Protein AF-A0A7J4UK86-F1 (afdb_monomer)

Nearest PDB structures (foldseek):
  8c4z-assembly1_A  TM=5.755E-01  e=4.931E-02  Thermus sp. Rt41A

Sequence (207 aa):
MEYEIHWKRVFVLLGFVLVLSGFGLNFVLTSEPTHLTGYVVLEEGVRVSTEKLDPALVKELKEGNTENKVVIILEDTAGTTSPNEQRQQDAIDDVQEEFIDDLENDIDVEVETISTLEHKEADLIITKEFESTNAVAGEILTGDALVELAHNNDVKKIMLDYPVELVLDGSINELNAPSLHTLGITGKHNSVCIIDTGVDYTHPDLG

Secondary structure (DSSP, 8-state):
--------------------------------------EEE-TTS-EEESSSB-HHHHHHHHHT---EEEEEEEPPPTTTT-SSHHHHHHHHHHHHHHHHHHHTTTS-EEE--SS-----S-SEEEEEE-TTSSEEEEEE-SHHHHHHHHH-TTEEEEEE-PPPPP-----STTS-THHHHHTT---TT------SS---TT-TTT-

Foldseek 3Di:
DDDDDDDDDDDDDDDDDDDDDDDDDPPPPPPDPDQPQAWDQAPVRDTFGCNQEDPVNSVCRNVVNQWFKKKFAFDDDDQCPDPDLVSNQVVLVVLLVVVQVVVVVQFFEAEDDVDDDDDDRGQKYFDDRDRNGNITIIIGRDPSSSRCLRPDNRGRHIYTPDDDDDDDDDDDPPPPVVVVVVVVDDCPPHDDDDDDPDDDCPDPVND

Radius of gyration: 24.74 Å; Cα contacts (8 Å, |Δi|>4): 226; chains: 1; bounding box: 54×65×70 Å

Structure (mmCIF, N/CA/C/O backbone):
data_AF-A0A7J4UK86-F1
#
_entry.id   AF-A0A7J4UK86-F1
#
loop_
_atom_site.group_PDB
_atom_site.id
_atom_site.type_symbol
_atom_site.label_atom_id
_atom_site.label_alt_id
_atom_site.label_comp_id
_atom_site.label_asym_id
_atom_site.label_entity_id
_atom_site.label_seq_id
_atom_site.pdbx_PDB_ins_code
_atom_site.Cartn_x
_atom_site.Cartn_y
_atom_site.Cartn_z
_atom_site.occupancy
_atom_site.B_iso_or_equiv
_atom_site.auth_seq_id
_atom_site.auth_comp_id
_atom_site.auth_asym_id
_atom_site.auth_atom_id
_atom_site.pdbx_PDB_model_num
ATOM 1 N N . MET A 1 1 ? -23.699 -21.295 22.735 1.00 35.22 1 MET A N 1
ATOM 2 C CA . MET A 1 1 ? -22.818 -22.146 23.564 1.00 35.22 1 MET A CA 1
ATOM 3 C C . MET A 1 1 ? -21.484 -21.438 23.611 1.00 35.22 1 MET A C 1
ATOM 5 O O . MET A 1 1 ? -20.695 -21.570 22.688 1.00 35.22 1 MET A O 1
ATOM 9 N N . GLU A 1 2 ? -21.333 -20.574 24.607 1.00 29.56 2 GLU A N 1
ATOM 10 C CA . GLU A 1 2 ? -20.137 -19.767 24.844 1.00 29.56 2 GLU A CA 1
ATOM 11 C C . GLU A 1 2 ? -19.144 -20.591 25.664 1.00 29.56 2 GLU A C 1
ATOM 13 O O . GLU A 1 2 ? -19.537 -21.257 26.623 1.00 29.56 2 GLU A O 1
ATOM 18 N N . TYR A 1 3 ? -17.871 -20.559 25.285 1.00 37.31 3 TYR A N 1
ATOM 19 C CA . TYR A 1 3 ? -16.781 -21.032 26.130 1.00 37.31 3 TYR A CA 1
ATOM 20 C C . TYR A 1 3 ? -15.982 -19.810 26.582 1.00 37.31 3 TYR A C 1
ATOM 22 O O . TYR A 1 3 ? -15.251 -19.217 25.792 1.00 37.31 3 TYR A O 1
ATOM 30 N N . GLU A 1 4 ? -16.131 -19.433 27.851 1.00 33.03 4 GLU A N 1
ATOM 31 C CA . GLU A 1 4 ? -15.189 -18.554 28.546 1.00 33.03 4 GLU A CA 1
ATOM 32 C C . GLU A 1 4 ? -13.991 -19.387 29.015 1.00 33.03 4 GLU A C 1
ATOM 34 O O . GLU A 1 4 ? -14.150 -20.374 29.739 1.00 33.03 4 GLU A O 1
ATOM 39 N N . ILE A 1 5 ? -12.777 -18.997 28.621 1.00 40.03 5 ILE A N 1
ATOM 40 C CA . ILE A 1 5 ? -11.541 -19.572 29.159 1.00 40.03 5 ILE A CA 1
ATOM 41 C C . ILE A 1 5 ? -10.893 -18.523 30.063 1.00 40.03 5 ILE A C 1
ATOM 43 O O . ILE A 1 5 ? -10.325 -17.537 29.602 1.00 40.03 5 ILE A O 1
ATOM 47 N N . HIS A 1 6 ? -10.972 -18.757 31.373 1.00 32.81 6 HIS A N 1
ATOM 48 C CA . HIS A 1 6 ? -10.232 -18.002 32.380 1.00 32.81 6 HIS A CA 1
ATOM 49 C C . HIS A 1 6 ? -8.762 -18.439 32.416 1.00 32.81 6 HIS A C 1
ATOM 51 O O . HIS A 1 6 ? -8.450 -19.602 32.683 1.00 32.81 6 HIS A O 1
ATOM 57 N N . TRP A 1 7 ? -7.844 -17.489 32.241 1.00 33.53 7 TRP A N 1
ATOM 58 C CA . TRP A 1 7 ? -6.413 -17.713 32.420 1.00 33.53 7 TRP A CA 1
ATOM 59 C C . TRP A 1 7 ? -6.071 -17.868 33.908 1.00 33.53 7 TRP A C 1
ATOM 61 O O . TRP A 1 7 ? -6.002 -16.897 34.661 1.00 33.53 7 TRP A O 1
ATOM 71 N N . LYS A 1 8 ? -5.794 -19.100 34.345 1.00 32.81 8 LYS A N 1
ATOM 72 C CA . LYS A 1 8 ? -4.951 -19.351 35.521 1.00 32.81 8 LYS A CA 1
ATOM 73 C C . LYS A 1 8 ? -3.685 -20.072 35.081 1.00 32.81 8 LYS A C 1
ATOM 75 O O . LYS A 1 8 ? -3.730 -21.175 34.549 1.00 32.81 8 LYS A O 1
ATOM 80 N N . ARG A 1 9 ? -2.553 -19.412 35.331 1.00 43.28 9 ARG A N 1
ATOM 81 C CA . ARG A 1 9 ? -1.183 -19.891 35.115 1.00 43.28 9 ARG A CA 1
ATOM 82 C C . ARG A 1 9 ? -1.006 -21.264 35.765 1.00 43.28 9 ARG A C 1
ATOM 84 O O . ARG A 1 9 ? -1.052 -21.358 36.989 1.00 43.28 9 ARG A O 1
ATOM 91 N N . VAL A 1 10 ? -0.755 -22.301 34.969 1.00 35.59 10 VAL A N 1
ATOM 92 C CA . VAL A 1 10 ? -0.245 -23.589 35.452 1.00 35.59 10 VAL A CA 1
ATOM 93 C C . VAL A 1 10 ? 0.753 -24.132 34.426 1.00 35.59 10 VAL A C 1
ATOM 95 O O . VAL A 1 10 ? 0.385 -24.523 33.324 1.00 35.59 10 VAL A O 1
ATOM 98 N N . PHE A 1 11 ? 2.030 -24.146 34.807 1.00 38.12 11 PHE A N 1
ATOM 99 C CA . PHE A 1 11 ? 3.079 -24.935 34.161 1.00 38.12 11 PHE A CA 1
ATOM 100 C C . PHE A 1 11 ? 2.835 -26.419 34.475 1.00 38.12 11 PHE A C 1
ATOM 102 O O . PHE A 1 11 ? 2.883 -26.795 35.645 1.00 38.12 11 PHE A O 1
ATOM 109 N N . VAL A 1 12 ? 2.644 -27.269 33.461 1.00 34.84 12 VAL A N 1
ATOM 110 C CA . VAL A 1 12 ? 2.855 -28.722 33.582 1.00 34.84 12 VAL A CA 1
ATOM 111 C C . VAL A 1 12 ? 3.589 -29.229 32.343 1.00 34.84 12 VAL A C 1
ATOM 113 O O . VAL A 1 12 ? 3.051 -29.268 31.241 1.00 34.84 12 VAL A O 1
ATOM 116 N N . LEU A 1 13 ? 4.839 -29.628 32.570 1.00 37.69 13 LEU A N 1
ATOM 117 C CA . LEU A 1 13 ? 5.631 -30.512 31.721 1.00 37.69 13 LEU A CA 1
ATOM 118 C C . LEU A 1 13 ? 4.984 -31.899 31.690 1.00 37.69 13 LEU A C 1
ATOM 120 O O . LEU A 1 13 ? 4.783 -32.498 32.746 1.00 37.69 13 LEU A O 1
ATOM 124 N N . LEU A 1 14 ? 4.755 -32.452 30.500 1.00 33.78 14 LEU A N 1
ATOM 125 C CA . LEU A 1 14 ? 4.596 -33.894 30.328 1.00 33.78 14 LEU A CA 1
ATOM 126 C C . LEU A 1 14 ? 5.091 -34.298 28.941 1.00 33.78 14 LEU A C 1
ATOM 128 O O . LEU A 1 14 ? 4.452 -34.052 27.923 1.00 33.78 14 LEU A O 1
ATOM 132 N N . GLY A 1 15 ? 6.287 -34.886 28.933 1.00 32.09 15 GLY A N 1
ATOM 133 C CA . GLY A 1 15 ? 6.872 -35.506 27.759 1.00 32.09 15 GLY A CA 1
ATOM 134 C C . GLY A 1 15 ? 6.150 -36.802 27.411 1.00 32.09 15 GLY A C 1
ATOM 135 O O . GLY A 1 15 ? 5.821 -37.600 28.288 1.00 32.09 15 GLY A O 1
ATOM 136 N N . PHE A 1 16 ? 5.968 -37.028 26.115 1.00 32.72 16 PHE A N 1
ATOM 137 C CA . PHE A 1 16 ? 5.655 -38.337 25.566 1.00 32.72 16 PHE A CA 1
ATOM 138 C C . PHE A 1 16 ? 6.605 -38.604 24.400 1.00 32.72 16 PHE A C 1
ATOM 140 O O . PHE A 1 16 ? 6.511 -37.994 23.339 1.00 32.72 16 PHE A O 1
ATOM 147 N N . VAL A 1 17 ? 7.557 -39.506 24.635 1.00 33.78 17 VAL A N 1
ATOM 148 C CA . VAL A 1 17 ? 8.374 -40.119 23.589 1.00 33.78 17 VAL A CA 1
ATOM 149 C C . VAL A 1 17 ? 7.546 -41.253 22.998 1.00 33.78 17 VAL A C 1
ATOM 151 O O . VAL A 1 17 ? 7.248 -42.223 23.691 1.00 33.78 17 VAL A O 1
ATOM 154 N N . LEU A 1 18 ? 7.195 -41.144 21.719 1.00 33.44 18 LEU A N 1
ATOM 155 C CA . LEU A 1 18 ? 6.671 -42.257 20.936 1.00 33.44 18 LEU A CA 1
ATOM 156 C C . LEU A 1 18 ? 7.582 -42.461 19.727 1.00 33.44 18 LEU A C 1
ATOM 158 O O . LEU A 1 18 ? 7.547 -41.719 18.750 1.00 33.44 18 LEU A O 1
ATOM 162 N N . VAL A 1 19 ? 8.443 -43.470 19.844 1.00 36.41 19 VAL A N 1
ATOM 163 C CA . VAL A 1 19 ? 9.233 -44.014 18.741 1.00 36.41 19 VAL A CA 1
ATOM 164 C C . VAL A 1 19 ? 8.294 -44.871 17.901 1.00 36.41 19 VAL A C 1
ATOM 166 O O . VAL A 1 19 ? 7.866 -45.931 18.352 1.00 36.41 19 VAL A O 1
ATOM 169 N N . LEU A 1 20 ? 7.993 -44.435 16.680 1.00 37.28 20 LEU A N 1
ATOM 170 C CA . LEU A 1 20 ? 7.424 -45.297 15.650 1.00 37.28 20 LEU A CA 1
ATOM 171 C C . LEU A 1 20 ? 8.253 -45.167 14.376 1.00 37.28 20 LEU A C 1
ATOM 173 O O . LEU A 1 20 ? 8.363 -44.122 13.744 1.00 37.28 20 LEU A O 1
ATOM 177 N N . SER A 1 21 ? 8.910 -46.280 14.090 1.00 37.66 21 SER A N 1
ATOM 178 C CA . SER A 1 21 ? 9.809 -46.550 12.987 1.00 37.66 21 SER A CA 1
ATOM 179 C C . SER A 1 21 ? 9.112 -46.492 11.629 1.00 37.66 21 SER A C 1
ATOM 181 O O . SER A 1 21 ? 8.100 -47.158 11.435 1.00 37.66 21 SER A O 1
ATOM 183 N N . GLY A 1 22 ? 9.767 -45.822 10.680 1.00 40.81 22 GLY A N 1
ATOM 184 C CA . GLY A 1 22 ? 9.868 -46.257 9.288 1.00 40.81 22 GLY A CA 1
ATOM 185 C C . GLY A 1 22 ? 8.585 -46.242 8.465 1.00 40.81 22 GLY A C 1
ATOM 186 O O . GLY A 1 22 ? 7.924 -47.260 8.364 1.00 40.81 22 GLY A O 1
ATOM 187 N N . PHE A 1 23 ? 8.319 -45.125 7.791 1.00 40.78 23 PHE A N 1
ATOM 188 C CA . PHE A 1 23 ? 8.046 -45.056 6.349 1.00 40.78 23 PHE A CA 1
ATOM 189 C C . PHE A 1 23 ? 7.997 -43.566 5.989 1.00 40.78 23 PHE A C 1
ATOM 191 O O . PHE A 1 23 ? 7.125 -42.832 6.446 1.00 40.78 23 PHE A O 1
ATOM 198 N N . GLY A 1 24 ? 9.000 -43.098 5.246 1.00 36.41 24 GLY A N 1
ATOM 199 C CA . GLY A 1 24 ? 9.112 -41.704 4.831 1.00 36.41 24 GLY A CA 1
ATOM 200 C C . GLY A 1 24 ? 8.070 -41.371 3.770 1.00 36.41 24 GLY A C 1
ATOM 201 O O . GLY A 1 24 ? 8.297 -41.598 2.587 1.00 36.41 24 GLY A O 1
ATOM 202 N N . LEU A 1 25 ? 6.945 -40.817 4.205 1.00 37.66 25 LEU A N 1
ATOM 203 C CA . LEU A 1 25 ? 6.107 -39.942 3.399 1.00 37.66 25 LEU A CA 1
ATOM 204 C C . LEU A 1 25 ? 6.251 -38.555 4.022 1.00 37.66 25 LEU A C 1
ATOM 206 O O . LEU A 1 25 ? 5.682 -38.283 5.077 1.00 37.66 25 LEU A O 1
ATOM 210 N N . ASN A 1 26 ? 7.061 -37.697 3.398 1.00 33.28 26 ASN A N 1
ATOM 211 C CA . ASN A 1 26 ? 7.063 -36.268 3.696 1.00 33.28 26 ASN A CA 1
ATOM 212 C C . ASN A 1 26 ? 5.717 -35.706 3.229 1.00 33.28 26 ASN A C 1
ATOM 214 O O . ASN A 1 26 ? 5.578 -35.256 2.095 1.00 33.28 26 ASN A O 1
ATOM 218 N N . PHE A 1 27 ? 4.704 -35.801 4.085 1.00 31.69 27 PHE A N 1
ATOM 219 C CA . PHE A 1 27 ? 3.463 -35.068 3.914 1.00 31.69 27 PHE A CA 1
ATOM 220 C C . PHE A 1 27 ? 3.743 -33.631 4.350 1.00 31.69 27 PHE A C 1
ATOM 222 O O . PHE A 1 27 ? 3.681 -33.297 5.532 1.00 31.69 27 PHE A O 1
ATOM 229 N N . VAL A 1 28 ? 4.148 -32.798 3.392 1.00 36.94 28 VAL A N 1
ATOM 230 C CA . VAL A 1 28 ? 4.143 -31.347 3.567 1.00 36.94 28 VAL A CA 1
ATOM 231 C C . VAL A 1 28 ? 2.675 -30.950 3.679 1.00 36.94 28 VAL A C 1
ATOM 233 O O . VAL A 1 28 ? 1.951 -30.934 2.687 1.00 36.94 28 VAL A O 1
ATOM 236 N N . LEU A 1 29 ? 2.222 -30.688 4.906 1.00 28.34 29 LEU A N 1
ATOM 237 C CA . LEU A 1 29 ? 0.992 -29.949 5.155 1.00 28.34 29 LEU A CA 1
ATOM 238 C C . LEU A 1 29 ? 1.224 -28.530 4.640 1.00 28.34 29 LEU A C 1
ATOM 240 O O . LEU A 1 29 ? 1.686 -27.661 5.373 1.00 28.34 29 LEU A O 1
ATOM 244 N N . THR A 1 30 ? 0.929 -28.298 3.364 1.00 35.62 30 THR A N 1
ATOM 245 C CA . THR A 1 30 ? 0.606 -26.953 2.906 1.00 35.62 30 THR A CA 1
ATOM 246 C C . THR A 1 30 ? -0.733 -26.635 3.554 1.00 35.62 30 THR A C 1
ATOM 248 O O . THR A 1 30 ? -1.783 -27.053 3.066 1.00 35.62 30 THR A O 1
ATOM 251 N N . SER A 1 31 ? -0.715 -26.006 4.728 1.00 42.59 31 SER A N 1
ATOM 252 C CA . SER A 1 31 ? -1.934 -25.402 5.244 1.00 42.59 31 SER A CA 1
ATOM 253 C C . SER A 1 31 ? -2.296 -24.291 4.267 1.00 42.59 31 SER A C 1
ATOM 255 O O . SER A 1 31 ? -1.699 -23.216 4.303 1.00 42.59 31 SER A O 1
ATOM 257 N N . GLU A 1 32 ? -3.223 -24.567 3.352 1.00 40.72 32 GLU A N 1
ATOM 258 C CA . GLU A 1 32 ? -3.957 -23.495 2.693 1.00 40.72 32 GLU A CA 1
ATOM 259 C C . GLU A 1 32 ? -4.496 -22.584 3.805 1.00 40.72 32 GLU A C 1
ATOM 261 O O . GLU A 1 32 ? -4.948 -23.104 4.835 1.00 40.72 32 GLU A O 1
ATOM 266 N N . PRO A 1 33 ? -4.401 -21.251 3.670 1.00 43.34 33 PRO A N 1
ATOM 267 C CA . PRO A 1 33 ? -4.907 -20.344 4.680 1.00 43.34 33 PRO A CA 1
ATOM 268 C C . PRO A 1 33 ? -6.424 -20.507 4.697 1.00 43.34 33 PRO A C 1
ATOM 270 O O . PRO A 1 33 ? -7.151 -19.929 3.896 1.00 43.34 33 PRO A O 1
ATOM 273 N N . THR A 1 34 ? -6.917 -21.355 5.594 1.00 45.38 34 THR A N 1
ATOM 274 C CA . THR A 1 34 ? -8.335 -21.414 5.913 1.00 45.38 34 THR A CA 1
ATOM 275 C C . THR A 1 34 ? -8.723 -20.013 6.348 1.00 45.38 34 THR A C 1
ATOM 277 O O . THR A 1 34 ? -8.108 -19.502 7.286 1.00 45.38 34 THR A O 1
ATOM 280 N N . HIS A 1 35 ? -9.700 -19.400 5.674 1.00 44.81 35 HIS A N 1
ATOM 281 C CA . HIS A 1 35 ? -10.347 -18.174 6.132 1.00 44.81 35 HIS A CA 1
ATOM 282 C C . HIS A 1 35 ? -10.719 -18.365 7.606 1.00 44.81 35 HIS A C 1
ATOM 284 O O . HIS A 1 35 ? -11.673 -19.068 7.940 1.00 44.81 35 HIS A O 1
ATOM 290 N N . LEU A 1 36 ? -9.901 -17.820 8.502 1.00 47.44 36 LEU A N 1
ATOM 291 C CA . LEU A 1 36 ? -10.159 -17.833 9.928 1.00 47.44 36 LEU A CA 1
ATOM 292 C C . LEU A 1 36 ? -11.247 -16.786 10.137 1.00 47.44 36 LEU A C 1
ATOM 294 O O . LEU A 1 36 ? -10.947 -15.623 10.368 1.00 47.44 36 LEU A O 1
ATOM 298 N N . THR A 1 37 ? -12.513 -17.174 10.005 1.00 55.78 37 THR A N 1
ATOM 299 C CA . THR A 1 37 ? -13.629 -16.366 10.500 1.00 55.78 37 THR A CA 1
ATOM 300 C C . THR A 1 37 ? -13.612 -16.480 12.021 1.00 55.78 37 THR A C 1
ATOM 302 O O . THR A 1 37 ? -14.073 -17.474 12.590 1.00 55.78 37 THR A O 1
ATOM 305 N N . GLY A 1 38 ? -12.983 -15.516 12.680 1.00 81.38 38 GLY A N 1
ATOM 306 C CA . GLY A 1 38 ? -12.800 -15.473 14.122 1.00 81.38 38 GLY A CA 1
ATOM 307 C C . GLY A 1 38 ? -12.747 -14.036 14.620 1.00 81.38 38 GLY A C 1
ATOM 308 O O . GLY A 1 38 ? -13.110 -13.104 13.907 1.00 81.38 38 GLY A O 1
ATOM 309 N N . TYR A 1 39 ? -12.303 -13.871 15.863 1.00 84.25 39 TYR A N 1
ATOM 310 C CA . TYR A 1 39 ? -12.088 -12.559 16.458 1.00 84.25 39 TYR A CA 1
ATOM 311 C C . TYR A 1 39 ? -10.683 -12.474 17.047 1.00 84.25 39 TYR A C 1
ATOM 313 O O . TYR A 1 39 ? -10.170 -13.461 17.588 1.00 84.25 39 TYR A O 1
ATOM 321 N N . VAL A 1 40 ? -10.088 -11.288 16.978 1.00 86.44 40 VAL A N 1
ATOM 322 C CA . VAL A 1 40 ? -8.994 -10.884 17.868 1.00 86.44 40 VAL A CA 1
ATOM 323 C C . VAL A 1 40 ? -9.603 -10.096 19.020 1.00 86.44 40 VAL A C 1
ATOM 325 O O . VAL A 1 40 ? -10.578 -9.370 18.835 1.00 86.44 40 VAL A O 1
ATOM 328 N N . VAL A 1 41 ? -9.066 -10.299 20.222 1.00 83.56 41 VAL A N 1
ATOM 329 C CA . VAL A 1 41 ? -9.443 -9.533 21.410 1.00 83.56 41 VAL A CA 1
ATOM 330 C C . VAL A 1 41 ? -8.291 -8.592 21.713 1.00 83.56 41 VAL A C 1
ATOM 332 O O . VAL A 1 41 ? -7.185 -9.066 21.969 1.00 83.56 41 VAL A O 1
ATOM 335 N N . LEU A 1 42 ? -8.553 -7.292 21.646 1.00 80.50 42 LEU A N 1
ATOM 336 C CA . LEU A 1 42 ? -7.587 -6.253 21.995 1.00 80.50 42 LEU A CA 1
ATOM 337 C C . LEU A 1 42 ? -7.456 -6.142 23.523 1.00 80.50 42 LEU A C 1
ATOM 339 O O . LEU A 1 42 ? -8.274 -6.706 24.257 1.00 80.50 42 LEU A O 1
ATOM 343 N N . GLU A 1 43 ? -6.440 -5.432 24.022 1.00 70.25 43 GLU A N 1
ATOM 344 C CA . GLU A 1 43 ? -6.165 -5.332 25.469 1.00 70.25 43 GLU A CA 1
ATOM 345 C C . GLU A 1 43 ? -7.360 -4.801 26.282 1.00 70.25 43 GLU A C 1
ATOM 347 O O . GLU A 1 43 ? -7.562 -5.189 27.433 1.00 70.25 43 GLU A O 1
ATOM 352 N N . GLU A 1 44 ? -8.216 -4.001 25.652 1.00 68.81 44 GLU A N 1
ATOM 353 C CA . GLU A 1 44 ? -9.423 -3.422 26.246 1.00 68.81 44 GLU A CA 1
ATOM 354 C C . GLU A 1 44 ? -10.634 -4.376 26.255 1.00 68.81 44 GLU A C 1
ATOM 356 O O . GLU A 1 44 ? -11.725 -4.027 26.704 1.00 68.81 44 GLU A O 1
ATOM 361 N N . GLY A 1 45 ? -10.465 -5.612 25.773 1.00 75.69 45 GLY A N 1
ATOM 362 C CA . GLY A 1 45 ? -11.536 -6.607 25.667 1.00 75.69 45 GLY A CA 1
ATOM 363 C C . GLY A 1 45 ? -12.427 -6.443 24.431 1.00 75.69 45 GLY A C 1
ATOM 364 O O . GLY A 1 45 ? -13.367 -7.224 24.248 1.00 75.69 45 GLY A O 1
ATOM 365 N N . VAL A 1 46 ? -12.119 -5.468 23.572 1.00 81.12 46 VAL A N 1
ATOM 366 C CA . VAL A 1 46 ? -12.809 -5.216 22.303 1.00 81.12 46 VAL A CA 1
ATOM 367 C C . VAL A 1 46 ? -12.549 -6.362 21.328 1.00 81.12 46 VAL A C 1
ATOM 369 O O . VAL A 1 46 ? -11.426 -6.855 21.209 1.00 81.12 46 VAL A O 1
ATOM 372 N N . ARG A 1 47 ? -13.605 -6.821 20.647 1.00 84.31 47 ARG A N 1
ATOM 373 C CA . ARG A 1 47 ? -13.547 -7.925 19.681 1.00 84.31 47 ARG A CA 1
ATOM 374 C C . ARG A 1 47 ? -13.575 -7.383 18.261 1.00 84.31 47 ARG A C 1
ATOM 376 O O . ARG A 1 47 ? -14.581 -6.812 17.857 1.00 84.31 47 ARG A O 1
ATOM 383 N N . VAL A 1 48 ? -12.529 -7.666 17.495 1.00 86.81 48 VAL A N 1
ATOM 384 C CA . VAL A 1 48 ? -12.424 -7.293 16.079 1.00 86.81 48 VAL A CA 1
ATOM 385 C C . VAL A 1 48 ? -12.584 -8.537 15.217 1.00 86.81 48 VAL A C 1
ATOM 387 O O . VAL A 1 48 ? -11.902 -9.538 15.454 1.00 86.81 48 VAL A O 1
ATOM 390 N N . SER A 1 49 ? -13.500 -8.498 14.245 1.00 89.12 49 SER A N 1
ATOM 391 C CA . SER A 1 49 ? -13.666 -9.582 13.267 1.00 89.12 49 SER A CA 1
ATOM 392 C C . SER A 1 49 ? -12.395 -9.740 12.440 1.00 89.12 49 SER A C 1
ATOM 394 O O . SER A 1 49 ? -11.848 -8.756 11.961 1.00 89.12 49 SER A O 1
ATOM 396 N N . THR A 1 50 ? -11.934 -10.971 12.224 1.00 90.81 50 THR A N 1
ATOM 397 C CA . THR A 1 50 ? -10.732 -11.242 11.416 1.00 90.81 50 THR A CA 1
ATOM 398 C C . THR A 1 50 ? -11.017 -11.427 9.928 1.00 90.81 50 THR A C 1
ATOM 400 O O . THR A 1 50 ? -10.112 -11.771 9.179 1.00 90.81 50 THR A O 1
ATOM 403 N N . GLU A 1 51 ? -12.260 -11.230 9.484 1.00 93.12 51 GLU A N 1
ATOM 404 C CA . GLU A 1 51 ? -12.684 -11.482 8.100 1.00 93.12 51 GLU A CA 1
ATOM 405 C C . GLU A 1 51 ? -11.907 -10.653 7.069 1.00 93.12 51 GLU A C 1
ATOM 407 O O . GLU A 1 51 ? -11.472 -11.192 6.050 1.00 93.12 51 GLU A O 1
ATOM 412 N N . LYS A 1 52 ? -11.686 -9.369 7.368 1.00 95.00 52 LYS A N 1
ATOM 413 C CA . LYS A 1 52 ? -10.949 -8.435 6.508 1.00 95.00 52 LYS A CA 1
ATOM 414 C C . LYS A 1 52 ? -9.452 -8.400 6.803 1.00 95.00 52 LYS A C 1
ATOM 416 O O . LYS A 1 52 ? -8.712 -7.760 6.070 1.00 95.00 52 LYS A O 1
ATOM 421 N N . LEU A 1 53 ? -8.985 -9.061 7.861 1.00 94.38 53 LEU A N 1
ATOM 422 C CA . LEU A 1 53 ? -7.603 -8.939 8.324 1.00 94.38 53 LEU A CA 1
ATOM 423 C C . LEU A 1 53 ? -6.732 -10.024 7.688 1.00 94.38 53 LEU A C 1
ATOM 425 O O . LEU A 1 53 ? -7.109 -11.195 7.613 1.00 94.38 53 LEU A O 1
ATOM 429 N N . ASP A 1 54 ? -5.526 -9.650 7.275 1.00 94.00 54 ASP A N 1
ATOM 430 C CA . ASP A 1 54 ? -4.505 -10.614 6.879 1.00 94.00 54 ASP A CA 1
ATOM 431 C C . ASP A 1 54 ? -4.167 -11.568 8.043 1.00 94.00 54 ASP A C 1
ATOM 433 O O . ASP A 1 54 ? -3.924 -11.112 9.165 1.00 94.00 54 ASP A O 1
ATOM 437 N N . PRO A 1 55 ? -4.123 -12.896 7.816 1.00 91.75 55 PRO A N 1
ATOM 438 C CA . PRO A 1 55 ? -3.699 -13.864 8.820 1.00 91.75 55 PRO A CA 1
ATOM 439 C C . PRO A 1 55 ? -2.411 -13.517 9.571 1.00 91.75 55 PRO A C 1
ATOM 441 O O . PRO A 1 55 ? -2.312 -13.834 10.759 1.00 91.75 55 PRO A O 1
ATOM 444 N N . ALA A 1 56 ? -1.423 -12.900 8.921 1.00 90.94 56 ALA A N 1
ATOM 445 C CA . ALA A 1 56 ? -0.198 -12.542 9.621 1.00 90.94 56 ALA A CA 1
ATOM 446 C C . ALA A 1 56 ? -0.301 -11.190 10.358 1.00 90.94 56 ALA A C 1
ATOM 448 O O . ALA A 1 56 ? 0.313 -11.068 11.410 1.00 90.94 56 ALA A O 1
ATOM 449 N N . LEU A 1 57 ? -1.180 -10.262 9.954 1.00 91.62 57 LEU A N 1
ATOM 450 C CA . LEU A 1 57 ? -1.583 -9.133 10.814 1.00 91.62 57 LEU A CA 1
ATOM 451 C C . LEU A 1 57 ? -2.275 -9.643 12.090 1.00 91.62 57 LEU A C 1
ATOM 453 O O . LEU A 1 57 ? -1.935 -9.251 13.201 1.00 91.62 57 LEU A O 1
ATOM 457 N N . VAL A 1 58 ? -3.192 -10.606 11.952 1.00 91.06 58 VAL A N 1
ATOM 458 C CA . VAL A 1 58 ? -3.848 -11.268 13.096 1.00 91.06 58 VAL A CA 1
ATOM 459 C C . VAL A 1 58 ? -2.829 -11.911 14.042 1.00 91.06 58 VAL A C 1
ATOM 461 O O . VAL A 1 58 ? -3.067 -11.985 15.250 1.00 91.06 58 VAL A O 1
ATOM 464 N N . LYS A 1 59 ? -1.717 -12.420 13.505 1.00 89.50 59 LYS A N 1
ATOM 465 C CA . LYS A 1 59 ? -0.632 -12.992 14.301 1.00 89.50 59 LYS A CA 1
ATOM 466 C C . LYS A 1 59 ? 0.108 -11.904 15.089 1.00 89.50 59 LYS A C 1
ATOM 468 O O . LYS A 1 59 ? 0.217 -12.063 16.300 1.00 89.50 59 LYS A O 1
ATOM 473 N N . GLU A 1 60 ? 0.531 -10.820 14.441 1.00 88.19 60 GLU A N 1
ATOM 474 C CA . GLU A 1 60 ? 1.209 -9.684 15.092 1.00 88.19 60 GLU A CA 1
ATOM 475 C C . GLU A 1 60 ? 0.360 -9.091 16.229 1.00 88.19 60 GLU A C 1
ATOM 477 O O . GLU A 1 60 ? 0.829 -8.955 17.361 1.00 88.19 60 GLU A O 1
ATOM 482 N N . LEU A 1 61 ? -0.938 -8.879 15.982 1.00 87.75 61 LEU A N 1
ATOM 483 C CA . LEU A 1 61 ? -1.878 -8.377 16.990 1.00 87.75 61 LEU A CA 1
ATOM 484 C C . LEU A 1 61 ? -1.995 -9.305 18.211 1.00 87.75 61 LEU A C 1
ATOM 486 O O . LEU A 1 61 ? -2.100 -8.845 19.346 1.00 87.75 61 LEU A O 1
ATOM 490 N N . LYS A 1 62 ? -1.959 -10.629 18.010 1.00 85.12 62 LYS A N 1
ATOM 491 C CA . LYS A 1 62 ? -1.989 -11.609 19.115 1.00 85.12 62 LYS A CA 1
ATOM 492 C C . LYS A 1 62 ? -0.684 -11.665 19.901 1.00 85.12 62 LYS A C 1
ATOM 494 O O . LYS A 1 62 ? -0.700 -12.084 21.058 1.00 85.12 62 LYS A O 1
ATOM 499 N N . GLU A 1 63 ? 0.428 -11.306 19.272 1.00 85.88 63 GLU A N 1
ATOM 500 C CA . GLU A 1 63 ? 1.745 -11.229 19.905 1.00 85.88 63 GLU A CA 1
ATOM 501 C C . GLU A 1 63 ? 1.944 -9.902 20.663 1.00 85.88 63 GLU A C 1
ATOM 503 O O . GLU A 1 63 ? 2.919 -9.767 21.401 1.00 85.88 63 GLU A O 1
ATOM 508 N N . GLY A 1 64 ? 0.972 -8.982 20.574 1.00 77.88 64 GLY A N 1
ATOM 509 C CA . GLY A 1 64 ? 0.961 -7.703 21.285 1.00 77.88 64 GLY A CA 1
ATOM 510 C C . GLY A 1 64 ? 1.716 -6.596 20.553 1.00 77.88 64 GLY A C 1
ATOM 511 O O . GLY A 1 64 ? 2.110 -5.619 21.183 1.00 77.88 64 GLY A O 1
ATOM 512 N N . ASN A 1 65 ? 1.953 -6.754 19.248 1.00 76.75 65 ASN A N 1
ATOM 513 C CA . ASN A 1 65 ? 2.542 -5.705 18.430 1.00 76.75 65 ASN A CA 1
ATOM 514 C C . ASN A 1 65 ? 1.466 -4.669 18.072 1.00 76.75 65 ASN A C 1
ATOM 516 O O . ASN A 1 65 ? 0.457 -5.008 17.448 1.00 76.75 65 ASN A O 1
ATOM 520 N N . THR A 1 66 ? 1.653 -3.428 18.519 1.00 64.69 66 THR A N 1
ATOM 521 C CA . THR A 1 66 ? 0.647 -2.361 18.415 1.00 64.69 66 THR A CA 1
ATOM 522 C C . THR A 1 66 ? 0.895 -1.408 17.254 1.00 64.69 66 THR A C 1
ATOM 524 O O . THR A 1 66 ? -0.070 -0.872 16.731 1.00 64.69 66 THR A O 1
ATOM 527 N N . GLU A 1 67 ? 2.140 -1.246 16.804 1.00 70.62 67 GLU A N 1
ATOM 528 C CA . GLU A 1 67 ? 2.484 -0.417 15.642 1.00 70.62 67 GLU A CA 1
ATOM 529 C C . GLU A 1 67 ? 2.434 -1.287 14.384 1.00 70.62 67 GLU A C 1
ATOM 531 O O . GLU A 1 67 ? 3.394 -1.978 14.029 1.00 70.62 67 GLU A O 1
ATOM 536 N N . ASN A 1 68 ? 1.273 -1.309 13.729 1.00 87.38 68 ASN A N 1
ATOM 537 C CA . ASN A 1 68 ? 1.060 -2.148 12.555 1.00 87.38 68 ASN A CA 1
ATOM 538 C C . ASN A 1 68 ? 0.983 -1.278 11.306 1.00 87.38 68 ASN A C 1
ATOM 540 O O . ASN A 1 68 ? -0.019 -0.604 11.059 1.00 87.38 68 ASN A O 1
ATOM 544 N N . LYS A 1 69 ? 2.036 -1.346 10.491 1.00 94.00 69 LYS A N 1
ATOM 545 C CA . LYS A 1 69 ? 2.011 -0.810 9.131 1.00 94.00 69 LYS A CA 1
ATOM 546 C C . LYS A 1 69 ? 1.158 -1.709 8.261 1.00 94.00 69 LYS A C 1
ATOM 548 O O . LYS A 1 69 ? 1.340 -2.929 8.253 1.00 94.00 69 LYS A O 1
ATOM 553 N N . VAL A 1 70 ? 0.211 -1.111 7.559 1.00 96.19 70 VAL A N 1
ATOM 554 C CA . VAL A 1 70 ? -0.799 -1.825 6.794 1.00 96.19 70 VAL A CA 1
ATOM 555 C C . VAL A 1 70 ? -1.020 -1.200 5.427 1.00 96.19 70 VAL A C 1
ATOM 557 O O . VAL A 1 70 ? -0.820 -0.008 5.218 1.00 96.19 70 VAL A O 1
ATOM 560 N N . VAL A 1 71 ? -1.499 -2.026 4.505 1.00 97.12 71 VAL A N 1
ATOM 561 C CA . VAL A 1 71 ? -2.138 -1.606 3.263 1.00 97.12 71 VAL A CA 1
ATOM 562 C C . VAL A 1 71 ? -3.620 -1.944 3.373 1.00 97.12 71 VAL A C 1
ATOM 564 O O . VAL A 1 71 ? -3.999 -3.110 3.512 1.00 97.12 71 VAL A O 1
ATOM 567 N N . ILE A 1 72 ? -4.459 -0.919 3.326 1.00 97.69 72 ILE A N 1
ATOM 568 C CA . ILE A 1 72 ? -5.913 -1.008 3.357 1.00 97.69 72 ILE A CA 1
ATOM 569 C C . ILE A 1 72 ? -6.386 -1.021 1.907 1.00 97.69 72 ILE A C 1
ATOM 571 O O . ILE A 1 72 ? -6.238 -0.044 1.182 1.00 97.69 72 ILE A O 1
ATOM 575 N N . ILE A 1 73 ? -6.915 -2.157 1.472 1.00 97.31 73 ILE A N 1
ATOM 576 C CA . ILE A 1 73 ? -7.512 -2.340 0.153 1.00 97.31 73 ILE A CA 1
ATOM 577 C C . ILE A 1 73 ? -8.990 -1.999 0.261 1.00 97.31 73 ILE A C 1
ATOM 579 O O . ILE A 1 73 ? -9.698 -2.573 1.098 1.00 97.31 73 ILE A O 1
ATOM 583 N N . LEU A 1 74 ? -9.443 -1.122 -0.622 1.00 96.81 74 LEU A N 1
ATOM 584 C CA . LEU A 1 74 ? -10.818 -0.666 -0.693 1.00 96.81 74 LEU A CA 1
ATOM 585 C C . LEU A 1 74 ? -11.617 -1.471 -1.730 1.00 96.81 74 LEU A C 1
ATOM 587 O O . LEU A 1 74 ? -11.062 -2.179 -2.579 1.00 96.81 74 LEU A O 1
ATOM 591 N N . GLU A 1 75 ? -12.939 -1.421 -1.628 1.00 95.00 75 GLU A N 1
ATOM 592 C CA . GLU A 1 75 ? -13.839 -2.065 -2.580 1.00 95.00 75 GLU A CA 1
ATOM 593 C C . GLU A 1 75 ? -13.774 -1.397 -3.958 1.00 95.00 75 GLU A C 1
ATOM 595 O O . GLU A 1 75 ? -13.626 -0.186 -4.095 1.00 95.00 75 GLU A O 1
ATOM 600 N N . ASP A 1 76 ? -13.883 -2.193 -5.020 1.00 90.62 76 ASP A N 1
ATOM 601 C CA . ASP A 1 76 ? -13.833 -1.661 -6.382 1.00 90.62 76 ASP A CA 1
ATOM 602 C C . ASP A 1 76 ? -15.181 -1.029 -6.757 1.00 90.62 76 ASP A C 1
ATOM 604 O O . ASP A 1 76 ? -16.216 -1.703 -6.768 1.00 90.62 76 ASP A O 1
ATOM 608 N N . THR A 1 77 ? -15.172 0.250 -7.131 1.00 85.69 77 THR A N 1
ATOM 609 C CA . THR A 1 77 ? -16.367 0.962 -7.597 1.00 85.69 77 THR A CA 1
ATOM 610 C C . THR A 1 77 ? -16.378 1.120 -9.121 1.00 85.69 77 THR A C 1
ATOM 612 O O . THR A 1 77 ? -15.426 0.813 -9.846 1.00 85.69 77 THR A O 1
ATOM 615 N N . ALA A 1 78 ? -17.512 1.565 -9.664 1.00 77.00 78 ALA A N 1
ATOM 616 C CA . ALA A 1 78 ? -17.659 1.772 -11.099 1.00 77.00 78 ALA A CA 1
ATOM 617 C C . ALA A 1 78 ? -16.789 2.949 -11.576 1.00 77.00 78 ALA A C 1
ATOM 619 O O . ALA A 1 78 ? -17.214 4.097 -11.542 1.00 77.00 78 ALA A O 1
ATOM 620 N N . GLY A 1 79 ? -15.595 2.650 -12.080 1.00 79.31 79 GLY A N 1
ATOM 621 C CA . GLY A 1 79 ? -14.646 3.658 -12.567 1.00 79.31 79 GLY A CA 1
ATOM 622 C C . GLY A 1 79 ? -13.203 3.253 -12.301 1.00 79.31 79 GLY A C 1
ATOM 623 O O . GLY A 1 79 ? -12.371 3.370 -13.199 1.00 79.31 79 GLY A O 1
ATOM 624 N N . THR A 1 80 ? -12.949 2.627 -11.149 1.00 81.69 80 THR A N 1
ATOM 625 C CA . THR A 1 80 ? -11.616 2.167 -10.720 1.00 81.69 80 THR A CA 1
ATOM 626 C C . THR A 1 80 ? -11.045 1.047 -11.594 1.00 81.69 80 THR A C 1
ATOM 628 O O . THR A 1 80 ? -9.850 0.776 -11.570 1.00 81.69 80 THR A O 1
ATOM 631 N N . THR A 1 81 ? -11.871 0.410 -12.430 1.00 82.75 81 THR A N 1
ATOM 632 C CA . THR A 1 81 ? -11.454 -0.604 -13.414 1.00 82.75 81 THR A CA 1
ATOM 633 C C . THR A 1 81 ? -11.585 -0.115 -14.863 1.00 82.75 81 THR A C 1
ATOM 635 O O . THR A 1 81 ? -11.754 -0.911 -15.792 1.00 82.75 81 THR A O 1
ATOM 638 N N . SER A 1 82 ? -11.605 1.203 -15.075 1.00 83.00 82 SER A N 1
ATOM 639 C CA . SER A 1 82 ? -11.744 1.820 -16.395 1.00 83.00 82 SER A CA 1
ATOM 640 C C . SER A 1 82 ? -10.528 1.523 -17.291 1.00 83.00 82 SER A C 1
ATOM 642 O O . SER A 1 82 ? -9.396 1.719 -16.867 1.00 83.00 82 SER A O 1
ATOM 644 N N . PRO A 1 83 ? -10.719 1.161 -18.578 1.00 84.69 83 PRO A N 1
ATOM 645 C CA . PRO A 1 83 ? -9.618 1.061 -19.546 1.00 84.69 83 PRO A CA 1
ATOM 646 C C . PRO A 1 83 ? -8.953 2.405 -19.883 1.00 84.69 83 PRO A C 1
ATOM 648 O O . PRO A 1 83 ? -7.943 2.442 -20.579 1.00 84.69 83 PRO A O 1
ATOM 651 N N . ASN A 1 84 ? -9.580 3.519 -19.505 1.00 90.44 84 ASN A N 1
ATOM 652 C CA . ASN A 1 84 ? -9.010 4.850 -19.638 1.00 90.44 84 ASN A CA 1
ATOM 653 C C . ASN A 1 84 ? -8.304 5.203 -18.327 1.00 90.44 84 ASN A C 1
ATOM 655 O O . ASN A 1 84 ? -8.999 5.399 -17.331 1.00 90.44 84 ASN A O 1
ATOM 659 N N . GLU A 1 85 ? -6.973 5.298 -18.380 1.00 88.50 85 GLU A N 1
ATOM 660 C CA . GLU A 1 85 ? -6.090 5.546 -17.231 1.00 88.50 85 GLU A CA 1
ATOM 661 C C . GLU A 1 85 ? -6.461 6.820 -16.472 1.00 88.50 85 GLU A C 1
ATOM 663 O O . GLU A 1 85 ? -6.578 6.777 -15.260 1.00 88.50 85 GLU A O 1
ATOM 668 N N . GLN A 1 86 ? -6.751 7.929 -17.164 1.00 89.19 86 GLN A N 1
ATOM 669 C CA . GLN A 1 86 ? -7.136 9.169 -16.480 1.00 89.19 86 GLN A CA 1
ATOM 670 C C . GLN A 1 86 ? -8.446 9.003 -15.709 1.00 89.19 86 GLN A C 1
ATOM 672 O O . GLN A 1 86 ? -8.522 9.355 -14.546 1.00 89.19 86 GLN A O 1
ATOM 677 N N . ARG A 1 87 ? -9.478 8.422 -16.336 1.00 88.12 87 ARG A N 1
ATOM 678 C CA . ARG A 1 87 ? -10.753 8.178 -15.640 1.00 88.12 87 ARG A CA 1
ATOM 679 C C . ARG A 1 87 ? -10.624 7.176 -14.504 1.00 88.12 87 ARG A C 1
ATOM 681 O O .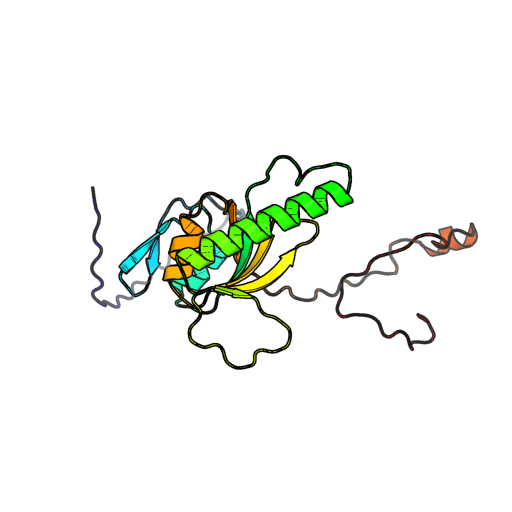 ARG A 1 87 ? -11.418 7.224 -13.578 1.00 88.12 87 ARG A O 1
ATOM 688 N N . GLN A 1 88 ? -9.721 6.212 -14.655 1.00 90.31 88 GLN A N 1
ATOM 689 C CA . GLN A 1 88 ? -9.422 5.257 -13.604 1.00 90.31 88 GLN A CA 1
ATOM 690 C C . GLN A 1 88 ? -8.784 5.981 -12.423 1.00 90.31 88 GLN A C 1
ATOM 692 O O . GLN A 1 88 ? -9.245 5.784 -11.310 1.00 90.31 88 GLN A O 1
ATOM 697 N N . GLN A 1 89 ? -7.793 6.831 -12.696 1.00 91.00 89 GLN A N 1
ATOM 698 C CA . GLN A 1 89 ? -7.109 7.636 -11.697 1.00 91.00 89 GLN A CA 1
ATOM 699 C C . GLN A 1 89 ? -8.086 8.540 -10.951 1.00 91.00 89 GLN A C 1
ATOM 701 O O . GLN A 1 89 ? -8.210 8.403 -9.745 1.00 91.00 89 GLN A O 1
ATOM 706 N N . ASP A 1 90 ? -8.860 9.354 -11.677 1.00 91.88 90 ASP A N 1
ATOM 707 C CA . ASP A 1 90 ? -9.837 10.272 -11.080 1.00 91.88 90 ASP A CA 1
ATOM 708 C C . ASP A 1 90 ? -10.822 9.513 -10.162 1.00 91.88 90 ASP A C 1
ATOM 710 O O . ASP A 1 90 ? -11.125 9.954 -9.064 1.00 91.88 90 ASP A O 1
ATOM 714 N N . ALA A 1 91 ? -11.289 8.330 -10.585 1.00 92.31 91 ALA A N 1
ATOM 715 C CA . ALA A 1 91 ? -12.205 7.517 -9.785 1.00 92.31 91 ALA A CA 1
ATOM 716 C C . ALA A 1 91 ? -11.542 6.846 -8.571 1.00 92.31 91 ALA A C 1
ATOM 718 O O . ALA A 1 91 ? -12.236 6.507 -7.620 1.00 92.31 91 ALA A O 1
ATOM 719 N N . ILE A 1 92 ? -10.239 6.569 -8.632 1.00 93.94 92 ILE A N 1
ATOM 720 C CA . ILE A 1 92 ? -9.479 6.032 -7.500 1.00 93.94 92 ILE A CA 1
ATOM 721 C C . ILE A 1 92 ? -9.243 7.142 -6.475 1.00 93.94 92 ILE A C 1
ATOM 723 O O . ILE A 1 92 ? -9.464 6.903 -5.292 1.00 93.94 92 ILE A O 1
ATOM 727 N N . ASP A 1 93 ? -8.857 8.331 -6.939 1.00 93.56 93 ASP A N 1
ATOM 728 C CA . ASP A 1 93 ? -8.628 9.507 -6.099 1.00 93.56 93 ASP A CA 1
ATOM 729 C C . ASP A 1 93 ? -9.919 9.889 -5.356 1.00 93.56 93 ASP A C 1
ATOM 731 O O . ASP A 1 93 ? -9.913 9.975 -4.133 1.00 93.56 93 ASP A O 1
ATOM 735 N N . ASP A 1 94 ? -11.050 9.986 -6.071 1.00 93.81 94 ASP A N 1
ATOM 736 C CA . ASP A 1 94 ? -12.358 10.306 -5.476 1.00 93.81 94 ASP A CA 1
ATOM 737 C C . ASP A 1 94 ? -12.751 9.309 -4.362 1.00 93.81 94 ASP A C 1
ATOM 739 O O . ASP A 1 94 ? -13.282 9.704 -3.326 1.00 93.81 94 ASP A O 1
ATOM 743 N N . VAL A 1 95 ? -12.500 8.006 -4.561 1.00 95.19 95 VAL A N 1
ATOM 744 C CA . VAL A 1 95 ? -12.849 6.965 -3.574 1.00 95.19 95 VAL A CA 1
ATOM 745 C C . VAL A 1 95 ? -11.919 6.997 -2.365 1.00 95.19 95 VAL A C 1
ATOM 747 O O . VAL A 1 95 ? -12.373 6.762 -1.247 1.00 95.19 95 VAL A O 1
ATOM 750 N N . GLN A 1 96 ? -10.625 7.250 -2.570 1.00 95.12 96 GLN A N 1
ATOM 751 C CA . GLN A 1 96 ? -9.671 7.350 -1.465 1.00 95.12 96 GLN A CA 1
ATOM 752 C C . GLN A 1 96 ? -9.933 8.604 -0.623 1.00 95.12 96 GLN A C 1
ATOM 754 O O . GLN A 1 96 ? -9.915 8.497 0.601 1.00 95.12 96 GLN A O 1
ATOM 759 N N . GLU A 1 97 ? -10.263 9.738 -1.250 1.00 94.25 97 GLU A N 1
ATOM 760 C CA . GLU A 1 97 ? -10.642 10.978 -0.556 1.00 94.25 97 GLU A CA 1
ATOM 761 C C . GLU A 1 97 ? -11.926 10.783 0.267 1.00 94.25 97 GLU A C 1
ATOM 763 O O . GLU A 1 97 ? -11.920 11.047 1.465 1.00 94.25 97 GLU A O 1
ATOM 768 N N . GLU A 1 98 ? -12.992 10.222 -0.325 1.00 94.31 98 GLU A N 1
ATOM 769 C CA . GLU A 1 98 ? -14.251 9.939 0.393 1.00 94.31 98 GLU A CA 1
ATOM 770 C C . GLU A 1 98 ? -14.032 8.985 1.577 1.00 94.31 98 GLU A C 1
ATOM 772 O O . GLU A 1 98 ? -14.556 9.208 2.666 1.00 94.31 98 GLU A O 1
ATOM 777 N N . PHE A 1 99 ? -13.213 7.947 1.395 1.00 95.19 99 PHE A N 1
ATOM 778 C CA . PHE A 1 99 ? -12.882 7.004 2.460 1.00 95.19 99 PHE A CA 1
ATOM 779 C C . PHE A 1 99 ? -12.145 7.664 3.636 1.00 95.19 99 PHE A C 1
ATOM 781 O O . PHE A 1 99 ? -12.446 7.360 4.793 1.00 95.19 99 PHE A O 1
ATOM 788 N N . ILE A 1 100 ? -11.169 8.533 3.356 1.00 93.81 100 ILE A N 1
ATOM 789 C CA . ILE A 1 100 ? -10.409 9.240 4.397 1.00 93.81 100 ILE A CA 1
ATOM 790 C C . ILE A 1 100 ? -11.321 10.231 5.127 1.00 93.81 100 ILE A C 1
ATOM 792 O O . ILE A 1 100 ? -11.349 10.220 6.358 1.00 93.81 100 ILE A O 1
ATOM 796 N N . ASP A 1 101 ? -12.114 11.009 4.387 1.00 93.44 101 ASP A N 1
ATOM 797 C CA . ASP A 1 101 ? -13.086 11.955 4.944 1.00 93.44 101 ASP A CA 1
ATOM 798 C C . ASP A 1 101 ? -14.107 11.257 5.856 1.00 93.44 101 ASP A C 1
ATOM 800 O O . ASP A 1 101 ? -14.467 11.776 6.917 1.00 93.44 101 ASP A O 1
ATOM 804 N N . ASP A 1 102 ? -14.578 10.070 5.465 1.00 93.31 102 ASP A N 1
ATOM 805 C CA . ASP A 1 102 ? -15.503 9.279 6.271 1.00 93.31 102 ASP A CA 1
ATOM 806 C C . ASP A 1 102 ? -14.846 8.807 7.575 1.00 93.31 102 ASP A C 1
ATOM 808 O O . ASP A 1 102 ? -15.456 8.942 8.638 1.00 93.31 102 ASP A O 1
ATOM 812 N N . LEU A 1 103 ? -13.598 8.326 7.526 1.00 92.62 103 LEU A N 1
ATOM 813 C CA . LEU A 1 103 ? -12.864 7.897 8.722 1.00 92.62 103 LEU A CA 1
ATOM 814 C C . LEU A 1 103 ? -12.566 9.043 9.696 1.00 92.62 103 LEU A C 1
ATOM 816 O O . LEU A 1 103 ? -12.665 8.837 10.905 1.00 92.62 103 LEU A O 1
ATOM 820 N N . GLU A 1 104 ? -12.240 10.239 9.198 1.00 91.88 104 GLU A N 1
ATOM 821 C CA . GLU A 1 104 ? -11.984 11.432 10.024 1.00 91.88 104 GLU A CA 1
ATOM 822 C C . GLU A 1 104 ? -13.188 11.838 10.897 1.00 91.88 104 GLU A C 1
ATOM 824 O O . GLU A 1 104 ? -13.037 12.577 11.872 1.00 91.88 104 GLU A O 1
ATOM 829 N N . ASN A 1 105 ? -14.398 11.365 10.578 1.00 90.19 105 ASN A N 1
ATOM 830 C CA . ASN A 1 105 ? -15.576 11.611 11.411 1.00 90.19 105 ASN A CA 1
ATOM 831 C C . ASN A 1 105 ? -15.642 10.718 12.657 1.00 90.19 105 ASN A C 1
ATOM 833 O O . ASN A 1 105 ? -16.303 11.098 13.630 1.00 90.19 105 ASN A O 1
ATOM 837 N N . ASP A 1 106 ? -15.001 9.549 12.619 1.00 90.56 106 ASP A N 1
ATOM 838 C CA . ASP A 1 106 ? -15.127 8.506 13.640 1.00 90.56 106 ASP A CA 1
ATOM 839 C C . ASP A 1 106 ? -13.852 8.344 14.486 1.00 90.56 106 ASP A C 1
ATOM 841 O O . ASP A 1 106 ? -13.953 8.029 15.674 1.00 90.56 106 ASP A O 1
ATOM 845 N N . ILE A 1 107 ? -12.672 8.590 13.905 1.00 91.25 107 ILE A N 1
ATOM 846 C CA . ILE A 1 107 ? -11.357 8.458 14.556 1.00 91.25 107 ILE A CA 1
ATOM 847 C C . ILE A 1 107 ? -10.423 9.614 14.183 1.00 91.25 107 ILE A C 1
ATOM 849 O O . ILE A 1 107 ? -10.612 10.280 13.165 1.00 91.25 107 ILE A O 1
ATOM 853 N N . ASP A 1 108 ? -9.373 9.821 14.980 1.00 89.88 108 ASP A N 1
ATOM 854 C CA . ASP A 1 108 ? -8.348 10.815 14.664 1.00 89.88 108 ASP A CA 1
ATOM 855 C C . ASP A 1 108 ? -7.420 10.267 13.560 1.00 89.88 108 ASP A C 1
ATOM 857 O O . ASP A 1 108 ? -6.525 9.453 13.813 1.00 89.88 108 ASP A O 1
ATOM 861 N N . VAL A 1 109 ? -7.644 10.694 12.313 1.00 88.81 109 VAL A N 1
ATOM 862 C CA . VAL A 1 109 ? -6.803 10.341 11.157 1.00 88.81 109 VAL A CA 1
ATOM 863 C C . VAL A 1 109 ? -5.827 11.465 10.851 1.00 88.81 109 VAL A C 1
ATOM 865 O O . VAL A 1 109 ? -6.173 12.645 10.848 1.00 88.81 109 VAL A O 1
ATOM 868 N N . GLU A 1 110 ? -4.596 11.092 10.531 1.00 88.88 110 GLU A N 1
ATOM 869 C CA . GLU A 1 110 ? -3.611 12.018 9.999 1.00 88.88 110 GLU A CA 1
ATOM 870 C C . GLU A 1 110 ? -3.060 11.541 8.671 1.00 88.88 110 GLU A C 1
ATOM 872 O O . GLU A 1 110 ? -2.618 10.406 8.532 1.00 88.88 110 GLU A O 1
ATOM 877 N N . VAL A 1 111 ? -3.002 12.440 7.696 1.00 84.50 111 VAL A N 1
ATOM 878 C CA . VAL A 1 111 ? -2.319 12.179 6.432 1.00 84.50 111 VAL A CA 1
ATOM 879 C C . VAL A 1 111 ? -0.897 12.727 6.528 1.00 84.50 111 VAL A C 1
ATOM 881 O O . VAL A 1 111 ? -0.690 13.935 6.695 1.00 84.50 111 VAL A O 1
ATOM 884 N N . GLU A 1 112 ? 0.103 11.846 6.431 1.00 80.75 112 GLU A N 1
ATOM 885 C CA . GLU A 1 112 ? 1.514 12.227 6.416 1.00 80.75 112 GLU A CA 1
ATOM 886 C C . GLU A 1 112 ? 1.792 13.112 5.194 1.00 80.75 112 GLU A C 1
ATOM 888 O O . GLU A 1 112 ? 2.008 12.668 4.066 1.00 80.75 112 GLU A O 1
ATOM 893 N N . THR A 1 113 ? 1.838 14.417 5.436 1.00 63.22 113 THR A N 1
ATOM 894 C CA . THR A 1 113 ? 2.498 15.362 4.540 1.00 63.22 113 THR A CA 1
ATOM 895 C C . THR A 1 113 ? 3.952 15.500 4.989 1.00 63.22 113 THR A C 1
ATOM 897 O O . THR A 1 113 ? 4.269 15.348 6.164 1.00 63.22 113 THR A O 1
ATOM 900 N N . ILE A 1 114 ? 4.872 15.798 4.063 1.00 55.25 114 ILE A N 1
ATOM 901 C CA . ILE A 1 114 ? 6.344 15.848 4.260 1.00 55.25 114 ILE A CA 1
ATOM 902 C C . ILE A 1 114 ? 6.812 16.731 5.455 1.00 55.25 114 ILE A C 1
ATOM 904 O O . ILE A 1 114 ? 7.999 16.780 5.778 1.00 55.25 114 ILE A O 1
ATOM 908 N N . SER A 1 115 ? 5.917 17.444 6.140 1.00 48.00 115 SER A N 1
ATOM 909 C CA . SER A 1 115 ? 6.231 18.420 7.175 1.00 48.00 115 SER A CA 1
ATOM 910 C C . SER A 1 115 ? 5.471 18.236 8.488 1.00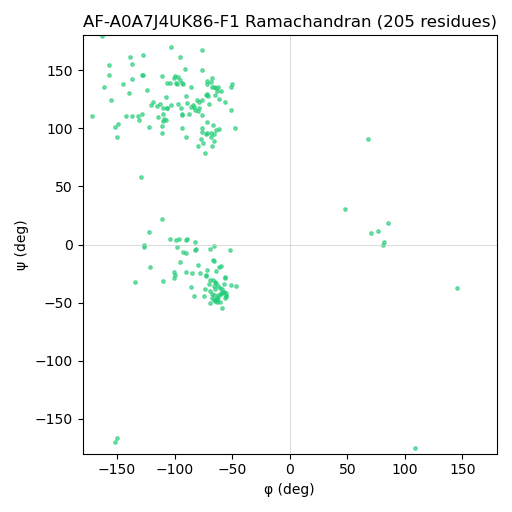 48.00 115 SER A C 1
ATOM 912 O O . SER A 1 115 ? 4.851 19.193 8.941 1.00 48.00 115 SER A O 1
ATOM 914 N N . THR A 1 116 ? 5.562 17.092 9.162 1.00 46.88 116 THR A N 1
ATOM 915 C CA . THR A 1 116 ? 4.965 16.983 10.504 1.00 46.88 116 THR A CA 1
ATOM 916 C C . THR A 1 116 ? 5.707 15.963 11.380 1.00 46.88 116 THR A C 1
ATOM 918 O O . THR A 1 116 ? 5.560 14.760 11.242 1.00 46.88 116 THR A O 1
ATOM 921 N N . LEU A 1 117 ? 6.569 16.465 12.279 1.00 50.69 117 LEU A N 1
ATOM 922 C CA . LEU A 1 117 ? 7.527 15.683 13.088 1.00 50.69 117 LEU A CA 1
ATOM 923 C C . LEU A 1 117 ? 7.047 15.317 14.506 1.00 50.69 117 LEU A C 1
ATOM 925 O O . LEU A 1 117 ? 7.827 14.762 15.275 1.00 50.69 117 LEU A O 1
ATOM 929 N N . GLU A 1 118 ? 5.808 15.617 14.884 1.00 54.88 118 GLU A N 1
ATOM 930 C CA . GLU A 1 118 ? 5.274 15.252 16.202 1.00 54.88 118 GLU A CA 1
ATOM 931 C C . GLU A 1 118 ? 3.769 15.031 16.120 1.00 54.88 118 GLU A C 1
ATOM 933 O O . GLU A 1 118 ? 3.008 15.978 16.288 1.00 54.88 118 GLU A O 1
ATOM 938 N N . HIS A 1 119 ? 3.342 13.794 15.889 1.00 51.69 119 HIS A N 1
ATOM 939 C CA . HIS A 1 119 ? 1.942 13.433 16.053 1.00 51.69 119 HIS A CA 1
ATOM 940 C C . HIS A 1 119 ? 1.863 12.161 16.868 1.00 51.69 119 HIS A C 1
ATOM 942 O O . HIS A 1 119 ? 2.360 11.107 16.484 1.00 51.69 119 HIS A O 1
ATOM 948 N N . LYS A 1 120 ? 1.367 12.321 18.090 1.00 56.31 120 LYS A N 1
ATOM 949 C CA . LYS A 1 120 ? 1.332 11.266 19.101 1.00 56.31 120 LYS A CA 1
ATOM 950 C C . LYS A 1 120 ? -0.085 10.988 19.593 1.00 56.31 120 LYS A C 1
ATOM 952 O O . LYS A 1 120 ? -0.235 10.309 20.600 1.00 56.31 120 LYS A O 1
ATOM 957 N N . GLU A 1 121 ? -1.078 11.546 18.905 1.00 72.62 121 GLU A N 1
ATOM 958 C CA . GLU A 1 121 ? -2.487 11.514 19.303 1.00 72.62 121 GLU A CA 1
ATOM 959 C C . GLU A 1 121 ? -3.404 10.965 18.194 1.00 72.62 121 GLU A C 1
ATOM 961 O O . GLU A 1 121 ? -4.593 10.845 18.438 1.00 72.62 121 GLU A O 1
ATOM 966 N N . ALA A 1 122 ? -2.886 10.616 17.008 1.00 84.31 122 ALA A N 1
ATOM 967 C CA . ALA A 1 122 ? -3.693 9.993 15.959 1.00 84.31 122 ALA A CA 1
ATOM 968 C C . ALA A 1 122 ? -3.970 8.513 16.246 1.00 84.31 122 ALA A C 1
ATOM 970 O O . ALA A 1 122 ? -3.139 7.803 16.819 1.00 84.31 122 ALA A O 1
ATOM 971 N N . ASP A 1 123 ? -5.112 8.040 15.761 1.00 89.88 123 ASP A N 1
ATOM 972 C CA . ASP A 1 123 ? -5.502 6.635 15.748 1.00 89.88 123 ASP A CA 1
ATOM 973 C C . ASP A 1 123 ? -4.950 5.906 14.511 1.00 89.88 123 ASP A C 1
ATOM 975 O O . ASP A 1 123 ? -4.529 4.743 14.590 1.00 89.88 123 ASP A O 1
ATOM 979 N N . LEU A 1 124 ? -4.921 6.603 13.370 1.00 92.19 124 LEU A N 1
ATOM 980 C CA . LEU A 1 124 ? -4.462 6.105 12.074 1.00 92.19 124 LEU A CA 1
ATOM 981 C C . LEU A 1 124 ? -3.643 7.175 11.348 1.00 92.19 124 LEU A C 1
ATOM 983 O O . LEU A 1 124 ? -4.106 8.295 11.159 1.00 92.19 124 LEU A O 1
ATOM 987 N N . ILE A 1 125 ? -2.459 6.803 10.863 1.00 92.38 125 ILE A N 1
ATOM 988 C CA . ILE A 1 125 ? -1.654 7.659 9.984 1.00 92.38 125 ILE A CA 1
ATOM 989 C C . ILE A 1 125 ? -1.705 7.107 8.559 1.00 92.38 125 ILE A C 1
ATOM 991 O O . ILE A 1 125 ? -1.221 6.006 8.316 1.00 92.38 125 ILE A O 1
ATOM 995 N N . ILE A 1 126 ? -2.233 7.859 7.597 1.00 93.94 126 ILE A N 1
ATOM 996 C CA . ILE A 1 126 ? -2.149 7.543 6.167 1.00 93.94 126 ILE A CA 1
ATOM 997 C C . ILE A 1 126 ? -0.807 8.036 5.629 1.00 93.94 126 ILE A C 1
ATOM 999 O O . ILE A 1 126 ? -0.509 9.224 5.644 1.00 93.94 126 ILE A O 1
ATOM 1003 N N . THR A 1 127 ? 0.007 7.111 5.131 1.00 93.19 127 THR A N 1
ATOM 1004 C CA . THR A 1 127 ? 1.363 7.392 4.622 1.00 93.19 127 THR A CA 1
ATOM 1005 C C . THR A 1 127 ? 1.419 7.469 3.103 1.00 93.19 127 THR A C 1
ATOM 1007 O O . THR A 1 127 ? 2.341 8.064 2.540 1.00 93.19 127 THR A O 1
ATOM 1010 N N . LYS A 1 128 ? 0.461 6.835 2.415 1.00 93.81 128 LYS A N 1
ATOM 1011 C CA . LYS A 1 128 ? 0.423 6.813 0.956 1.00 93.81 128 LYS A CA 1
ATOM 1012 C C . LYS A 1 128 ? -0.949 6.452 0.407 1.00 93.81 128 LYS A C 1
ATOM 1014 O O . LYS A 1 128 ? -1.514 5.429 0.770 1.00 93.81 128 LYS A O 1
ATOM 1019 N N . GLU A 1 129 ? -1.371 7.204 -0.593 1.00 94.56 129 GLU A N 1
ATOM 1020 C CA . GLU A 1 129 ? -2.451 6.857 -1.514 1.00 94.56 129 GLU A CA 1
ATOM 1021 C C . GLU A 1 129 ? -1.866 6.183 -2.765 1.00 94.56 129 GLU A C 1
ATOM 1023 O O . GLU A 1 129 ? -0.783 6.548 -3.249 1.00 94.56 129 GLU A O 1
ATOM 1028 N N . PHE A 1 130 ? -2.520 5.134 -3.264 1.00 93.44 130 PHE A N 1
ATOM 1029 C CA . PHE A 1 130 ? -2.052 4.427 -4.457 1.00 93.44 130 PHE A CA 1
ATOM 1030 C C . PHE A 1 130 ? -2.782 4.927 -5.698 1.00 93.44 130 PHE A C 1
ATOM 1032 O O . PHE A 1 130 ? -3.985 4.759 -5.834 1.00 93.44 130 PHE A O 1
ATOM 1039 N N . GLU A 1 131 ? -2.019 5.441 -6.662 1.00 90.12 131 GLU A N 1
ATOM 1040 C CA . GLU A 1 131 ? -2.580 6.009 -7.891 1.00 90.12 131 GLU A CA 1
ATOM 1041 C C . GLU A 1 131 ? -3.337 4.958 -8.733 1.00 90.12 131 GLU A C 1
ATOM 1043 O O . GLU A 1 131 ? -4.467 5.146 -9.164 1.00 90.12 131 GLU A O 1
ATOM 1048 N N . SER A 1 132 ? -2.737 3.786 -8.930 1.00 87.31 132 SER A N 1
ATOM 1049 C CA . SER A 1 132 ? -3.254 2.773 -9.866 1.00 87.31 132 SER A CA 1
ATOM 1050 C C . SER A 1 132 ? -4.066 1.654 -9.210 1.00 87.31 132 SER A C 1
ATOM 1052 O O . SER A 1 132 ? -4.427 0.676 -9.867 1.00 87.31 132 SER A O 1
ATOM 1054 N N . THR A 1 133 ? -4.309 1.726 -7.903 1.00 90.44 133 THR A N 1
ATOM 1055 C CA . THR A 1 133 ? -5.011 0.685 -7.143 1.00 90.44 133 THR A CA 1
ATOM 1056 C C . THR A 1 133 ? -5.844 1.340 -6.062 1.00 90.44 133 THR A C 1
ATOM 1058 O O . THR A 1 133 ? -5.346 2.233 -5.396 1.00 90.44 133 THR A O 1
ATOM 1061 N N . ASN A 1 134 ? -7.076 0.869 -5.856 1.00 94.19 134 ASN A N 1
ATOM 1062 C CA . ASN A 1 134 ? -7.936 1.394 -4.803 1.00 94.19 134 ASN A CA 1
ATOM 1063 C C . ASN A 1 134 ? -7.474 0.911 -3.419 1.00 94.19 134 ASN A C 1
ATOM 1065 O O . ASN A 1 134 ? -7.958 -0.093 -2.889 1.00 94.19 134 ASN A O 1
ATOM 1069 N N . ALA A 1 135 ? -6.439 1.555 -2.898 1.00 96.50 135 ALA A N 1
ATOM 1070 C CA . ALA A 1 135 ? -5.809 1.202 -1.646 1.00 96.50 135 ALA A CA 1
ATOM 1071 C C . ALA A 1 135 ? -5.074 2.404 -1.061 1.00 96.50 135 ALA A C 1
ATOM 1073 O O . ALA A 1 135 ? -4.565 3.248 -1.795 1.00 96.50 135 ALA A O 1
ATOM 1074 N N . VAL A 1 136 ? -4.919 2.397 0.258 1.00 96.75 136 VAL A N 1
ATOM 1075 C CA . VAL A 1 136 ? -4.067 3.332 0.997 1.00 96.75 136 VAL A CA 1
ATOM 1076 C C . VAL A 1 136 ? -3.107 2.551 1.893 1.00 96.75 136 VAL A C 1
ATOM 1078 O O . VAL A 1 136 ? -3.446 1.477 2.390 1.00 96.75 136 VAL A O 1
ATOM 1081 N N . ALA A 1 137 ? -1.889 3.046 2.089 1.00 96.62 137 ALA A N 1
ATOM 1082 C CA . ALA A 1 137 ? -0.966 2.543 3.100 1.00 96.62 137 ALA A CA 1
ATOM 1083 C C . ALA A 1 137 ? -0.987 3.455 4.322 1.00 96.62 137 ALA A C 1
ATOM 1085 O O . ALA A 1 137 ? -1.043 4.680 4.198 1.00 96.62 137 ALA A O 1
ATOM 1086 N N . GLY A 1 138 ? -0.865 2.867 5.504 1.00 94.25 138 GLY A N 1
ATOM 1087 C CA . GLY A 1 138 ? -0.882 3.612 6.750 1.00 94.25 138 GLY A CA 1
ATOM 1088 C C . GLY A 1 138 ? -0.333 2.839 7.937 1.00 94.25 138 GLY A C 1
ATOM 1089 O O . GLY A 1 138 ? 0.072 1.683 7.821 1.00 94.25 138 GLY A O 1
ATOM 1090 N N . GLU A 1 139 ? -0.319 3.498 9.084 1.00 93.19 139 GLU A N 1
ATOM 1091 C CA . GLU A 1 139 ? 0.097 2.954 10.368 1.00 93.19 139 GLU A CA 1
ATOM 1092 C C . GLU A 1 139 ? -1.063 3.044 11.357 1.00 93.19 139 GLU A C 1
ATOM 1094 O O . GLU A 1 139 ? -1.573 4.128 11.637 1.00 93.19 139 GLU A O 1
ATOM 1099 N N . ILE A 1 140 ? -1.497 1.889 11.863 1.00 91.56 140 ILE A N 1
ATOM 1100 C CA . ILE A 1 140 ? -2.519 1.803 12.909 1.00 91.56 140 ILE A CA 1
ATOM 1101 C C . ILE A 1 140 ? -1.817 1.986 14.253 1.00 91.56 140 ILE A C 1
ATOM 1103 O O . ILE A 1 140 ? -0.951 1.177 14.599 1.00 91.56 140 ILE A O 1
ATOM 1107 N N . LEU A 1 141 ? -2.209 3.019 15.000 1.00 88.44 141 LEU A N 1
ATOM 1108 C CA . LEU A 1 141 ? -1.630 3.360 16.301 1.00 88.44 141 LEU A CA 1
ATOM 1109 C C . LEU A 1 141 ? -2.498 2.887 17.470 1.00 88.44 141 LEU A C 1
ATOM 1111 O O . LEU A 1 141 ? -1.971 2.572 18.541 1.00 88.44 141 LEU A O 1
ATOM 1115 N N . THR A 1 142 ? -3.816 2.798 17.267 1.00 87.62 142 THR A N 1
ATOM 1116 C CA . THR A 1 142 ? -4.771 2.422 18.316 1.00 87.62 142 THR A CA 1
ATOM 1117 C C . THR A 1 142 ? -5.688 1.271 17.907 1.00 87.62 142 THR A C 1
ATOM 1119 O O . THR A 1 142 ? -5.828 0.897 16.741 1.00 87.62 142 THR A O 1
ATOM 1122 N N . GLY A 1 143 ? -6.313 0.658 18.916 1.00 86.88 143 GLY A N 1
ATOM 1123 C CA . GLY A 1 143 ? -7.307 -0.390 18.708 1.00 86.88 143 GLY A CA 1
ATOM 1124 C C . GLY A 1 143 ? -8.588 0.113 18.044 1.00 86.88 143 GLY A C 1
ATOM 1125 O O . GLY A 1 143 ? -9.204 -0.644 17.293 1.00 86.88 143 GLY A O 1
ATOM 1126 N N . ASP A 1 144 ? -8.951 1.371 18.290 1.00 87.75 144 ASP A N 1
ATOM 1127 C CA . ASP A 1 144 ? -10.165 1.998 17.767 1.00 87.75 144 ASP A CA 1
ATOM 1128 C C . ASP A 1 144 ? -10.082 2.165 16.245 1.00 87.75 144 ASP A C 1
ATOM 1130 O O . ASP A 1 144 ? -10.997 1.737 15.542 1.00 87.75 144 ASP A O 1
ATOM 1134 N N . ALA A 1 145 ? -8.930 2.591 15.710 1.00 91.69 145 ALA A N 1
ATOM 1135 C CA . ALA A 1 145 ? -8.693 2.588 14.263 1.00 91.69 145 ALA A CA 1
ATOM 1136 C C . ALA A 1 145 ? -8.908 1.205 13.632 1.00 91.69 145 ALA A C 1
ATOM 1138 O O . ALA A 1 145 ? -9.557 1.071 12.595 1.00 91.69 145 ALA A O 1
ATOM 1139 N N . LEU A 1 146 ? -8.397 0.142 14.261 1.00 91.75 146 LEU A N 1
ATOM 1140 C CA . LEU A 1 146 ? -8.578 -1.214 13.744 1.00 91.75 146 LEU A CA 1
ATOM 1141 C C . LEU A 1 146 ? -10.052 -1.656 13.776 1.00 91.75 146 LEU A C 1
ATOM 1143 O O . LEU A 1 146 ? -10.494 -2.392 12.890 1.00 91.75 146 LEU A O 1
ATOM 1147 N N . VAL A 1 147 ? -10.802 -1.244 14.801 1.00 91.81 147 VAL A N 1
ATOM 1148 C C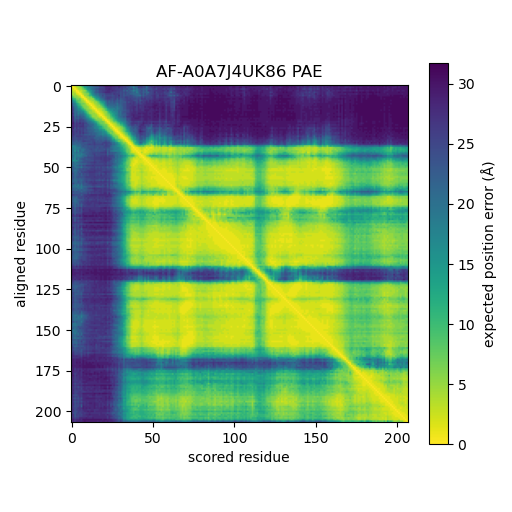A . VAL A 1 147 ? -12.237 -1.524 14.930 1.00 91.81 147 VAL A CA 1
ATOM 1149 C C . VAL A 1 147 ? -13.011 -0.836 13.814 1.00 91.81 147 VAL A C 1
ATOM 1151 O O . VAL A 1 147 ? -13.803 -1.512 13.152 1.00 91.81 147 VAL A O 1
ATOM 1154 N N . GLU A 1 148 ? -12.766 0.451 13.578 1.00 93.62 148 GLU A N 1
ATOM 1155 C CA . GLU A 1 148 ? -13.460 1.200 12.531 1.00 93.62 148 GLU A CA 1
ATOM 1156 C C . GLU A 1 148 ? -13.134 0.652 11.143 1.00 93.62 148 GLU A C 1
ATOM 1158 O O . GLU A 1 148 ? -14.038 0.290 10.388 1.00 93.62 148 GLU A O 1
ATOM 1163 N N . LEU A 1 149 ? -11.854 0.413 10.841 1.00 94.69 149 LEU A N 1
ATOM 1164 C CA . LEU A 1 149 ? -11.440 -0.189 9.570 1.00 94.69 149 LEU A CA 1
ATOM 1165 C C . LEU A 1 149 ? -12.063 -1.576 9.336 1.00 94.69 149 LEU A C 1
ATOM 1167 O O . LEU A 1 149 ? -12.440 -1.921 8.215 1.00 94.69 149 LEU A O 1
ATOM 1171 N N . ALA A 1 150 ? -12.193 -2.403 10.378 1.00 93.19 150 ALA A N 1
ATOM 1172 C CA . ALA A 1 150 ? -12.799 -3.726 10.245 1.00 93.19 150 ALA A CA 1
ATOM 1173 C C . ALA A 1 150 ? -14.316 -3.664 9.974 1.00 93.19 150 ALA A C 1
ATO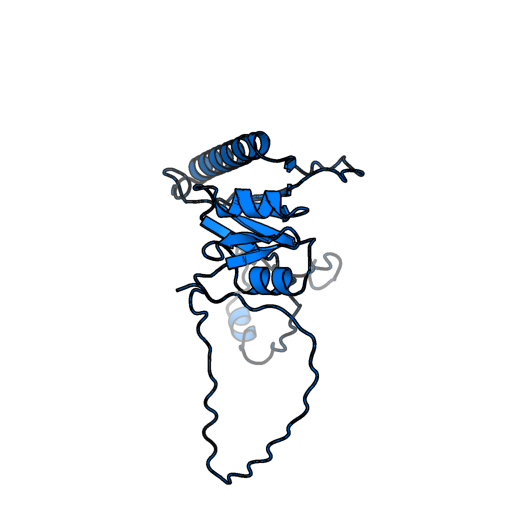M 1175 O O . ALA A 1 150 ? -14.856 -4.546 9.293 1.00 93.19 150 ALA A O 1
ATOM 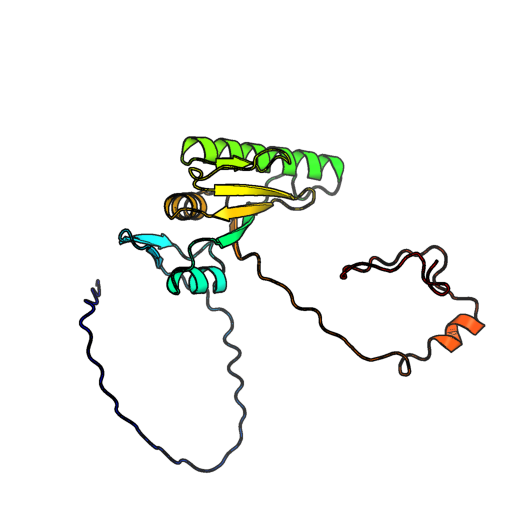1176 N N . HIS A 1 151 ? -15.012 -2.641 10.474 1.00 93.06 151 HIS A N 1
ATOM 1177 C CA . HIS A 1 151 ? -16.453 -2.469 10.274 1.00 93.06 151 HIS A CA 1
ATOM 1178 C C . HIS A 1 151 ? -16.810 -1.646 9.031 1.00 93.06 151 HIS A C 1
ATOM 1180 O O . HIS A 1 151 ? -17.894 -1.850 8.484 1.00 93.06 151 HIS A O 1
ATOM 1186 N N . ASN A 1 152 ? -15.903 -0.800 8.543 1.00 94.69 152 ASN A N 1
ATOM 1187 C CA . ASN A 1 152 ? -16.124 0.066 7.389 1.00 94.69 152 ASN A CA 1
ATOM 1188 C C . ASN A 1 152 ? -16.402 -0.755 6.111 1.00 94.69 152 ASN A C 1
ATOM 1190 O O . ASN A 1 152 ? -15.634 -1.651 5.755 1.00 94.69 152 ASN A O 1
ATOM 1194 N N . ASN A 1 153 ? -17.523 -0.489 5.433 1.00 94.25 153 ASN A N 1
ATOM 1195 C CA . ASN A 1 153 ? -17.971 -1.275 4.274 1.00 94.25 153 ASN A CA 1
ATOM 1196 C C . ASN A 1 153 ? -17.134 -1.049 3.012 1.00 94.25 153 ASN A C 1
ATOM 1198 O O . ASN A 1 153 ? -17.127 -1.930 2.154 1.00 94.25 153 ASN A O 1
ATOM 1202 N N . ASP A 1 154 ? -16.428 0.073 2.921 1.00 95.38 154 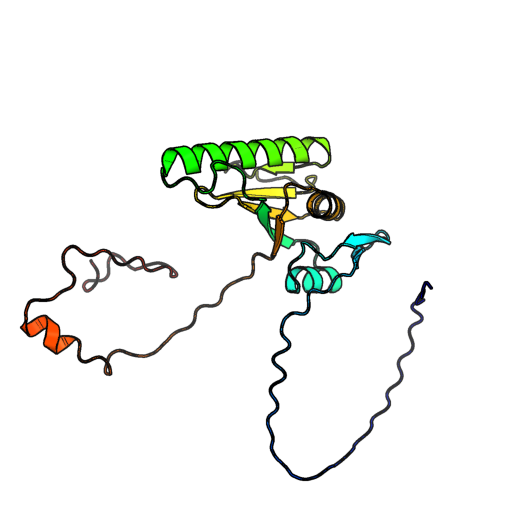ASP A N 1
ATOM 1203 C CA . ASP A 1 154 ? -15.545 0.391 1.802 1.00 95.38 154 ASP A CA 1
ATOM 1204 C C . ASP A 1 154 ? -14.202 -0.325 1.937 1.00 95.38 154 ASP A C 1
ATOM 1206 O O . ASP A 1 154 ? -13.501 -0.521 0.949 1.00 95.38 154 ASP A O 1
ATOM 1210 N N . VAL A 1 155 ? -13.863 -0.818 3.135 1.00 97.06 155 VAL A N 1
ATOM 1211 C CA . VAL A 1 155 ? -12.686 -1.662 3.356 1.00 97.06 155 VAL A CA 1
ATOM 1212 C C . VAL A 1 155 ? -12.971 -3.099 2.934 1.00 97.06 155 VAL A C 1
ATOM 1214 O O . VAL A 1 155 ? -13.719 -3.839 3.581 1.00 97.06 155 VAL A O 1
ATOM 1217 N N . LYS A 1 156 ? -12.256 -3.537 1.900 1.00 96.44 156 LYS A N 1
ATOM 1218 C CA . LYS A 1 156 ? -12.235 -4.920 1.420 1.00 96.44 156 LYS A CA 1
ATOM 1219 C C . LYS A 1 156 ? -11.269 -5.785 2.219 1.00 96.44 156 LYS A C 1
ATOM 1221 O O . LYS A 1 156 ? -11.577 -6.932 2.553 1.00 96.44 156 LYS A O 1
ATOM 1226 N N . LYS A 1 157 ? -10.065 -5.272 2.498 1.00 96.94 157 LYS A N 1
ATOM 1227 C CA . LYS A 1 157 ? -9.022 -6.017 3.217 1.00 96.94 157 LYS A CA 1
ATOM 1228 C C . LYS A 1 157 ? -8.002 -5.098 3.885 1.00 96.94 157 LYS A C 1
ATOM 1230 O O . LYS A 1 157 ? -7.624 -4.089 3.316 1.00 96.94 157 LYS A O 1
ATOM 1235 N N . ILE A 1 158 ? -7.488 -5.507 5.039 1.00 96.88 158 ILE A N 1
ATOM 1236 C CA . ILE A 1 158 ? -6.395 -4.863 5.769 1.00 96.88 158 ILE A CA 1
ATOM 1237 C C . ILE A 1 158 ? -5.215 -5.834 5.771 1.00 96.88 158 ILE A C 1
ATOM 1239 O O . ILE A 1 158 ? -5.268 -6.903 6.390 1.00 96.88 158 ILE A O 1
ATOM 1243 N N . MET A 1 159 ? -4.170 -5.496 5.025 1.00 96.19 159 MET A N 1
ATOM 1244 C CA . MET A 1 159 ? -2.971 -6.314 4.862 1.00 96.19 159 MET A CA 1
ATOM 1245 C C . MET A 1 159 ? -1.827 -5.749 5.681 1.00 96.19 159 MET A C 1
ATOM 1247 O O . MET A 1 159 ? -1.662 -4.539 5.693 1.00 96.19 159 MET A O 1
ATOM 1251 N N . LEU A 1 160 ? -1.027 -6.588 6.346 1.00 95.31 160 LEU A N 1
ATOM 1252 C CA . LEU A 1 160 ? 0.210 -6.079 6.945 1.00 95.31 160 LEU A CA 1
ATOM 1253 C C . LEU A 1 160 ? 1.170 -5.683 5.817 1.00 95.31 160 LEU A C 1
ATOM 1255 O O . LEU A 1 160 ? 1.309 -6.405 4.825 1.00 95.31 160 LEU A O 1
ATOM 1259 N N . ASP A 1 161 ? 1.860 -4.569 5.999 1.00 94.19 161 ASP A N 1
ATOM 1260 C CA . ASP A 1 161 ? 2.978 -4.172 5.156 1.00 94.19 161 ASP A CA 1
ATOM 1261 C C . ASP A 1 161 ? 4.237 -4.944 5.589 1.00 94.19 161 ASP A C 1
ATOM 1263 O O . ASP A 1 161 ? 5.001 -4.525 6.462 1.00 94.19 161 ASP A O 1
ATOM 1267 N N . TYR A 1 162 ? 4.392 -6.161 5.056 1.00 88.00 162 TYR A N 1
ATOM 1268 C CA . TYR A 1 162 ? 5.498 -7.046 5.423 1.00 88.00 162 TYR A CA 1
ATOM 1269 C C . TYR A 1 162 ? 6.832 -6.548 4.856 1.00 88.00 162 TYR A C 1
ATOM 1271 O O . TYR A 1 162 ? 6.920 -6.250 3.662 1.00 88.00 162 TYR A O 1
ATOM 1279 N N . PRO A 1 163 ? 7.923 -6.597 5.643 1.00 83.19 163 PRO A N 1
ATOM 1280 C CA . PRO A 1 163 ? 9.251 -6.407 5.085 1.00 83.19 163 PRO A CA 1
ATOM 1281 C C . PRO A 1 163 ? 9.560 -7.528 4.083 1.00 83.19 163 PRO A C 1
ATOM 1283 O O . PRO A 1 163 ? 9.383 -8.713 4.372 1.00 83.19 163 PRO A O 1
ATOM 1286 N N . VAL A 1 164 ? 10.061 -7.150 2.908 1.00 86.44 164 VAL A N 1
ATOM 1287 C CA . VAL A 1 164 ? 10.580 -8.088 1.906 1.00 86.44 164 VAL A CA 1
ATOM 1288 C C . VAL A 1 164 ? 12.101 -8.183 2.011 1.00 86.44 164 VAL A C 1
ATOM 1290 O O . VAL A 1 164 ? 12.790 -7.180 2.195 1.00 86.44 164 VAL A O 1
ATOM 1293 N N . GLU A 1 165 ? 12.638 -9.397 1.898 1.00 85.25 165 GLU A N 1
ATOM 1294 C CA . GLU A 1 165 ? 14.080 -9.650 1.959 1.00 85.25 165 GLU A CA 1
ATOM 1295 C C . GLU A 1 165 ? 14.681 -9.810 0.558 1.00 85.25 165 GLU A C 1
ATOM 1297 O O . GLU A 1 165 ? 14.068 -10.379 -0.347 1.00 85.25 165 GLU A O 1
ATOM 1302 N N . LEU A 1 166 ? 15.916 -9.331 0.387 1.00 83.56 166 LEU A N 1
ATOM 1303 C CA . LEU A 1 166 ? 16.663 -9.485 -0.859 1.00 83.56 166 LEU A CA 1
ATOM 1304 C C . LEU A 1 166 ? 17.116 -10.933 -1.025 1.00 83.56 166 LEU A C 1
ATOM 1306 O O . LEU A 1 166 ? 17.777 -11.499 -0.151 1.00 83.56 166 LEU A O 1
ATOM 1310 N N . VAL A 1 167 ? 16.830 -11.503 -2.190 1.00 82.69 167 VAL A N 1
ATOM 1311 C CA . VAL A 1 167 ? 17.297 -12.836 -2.569 1.00 82.69 167 VAL A CA 1
ATOM 1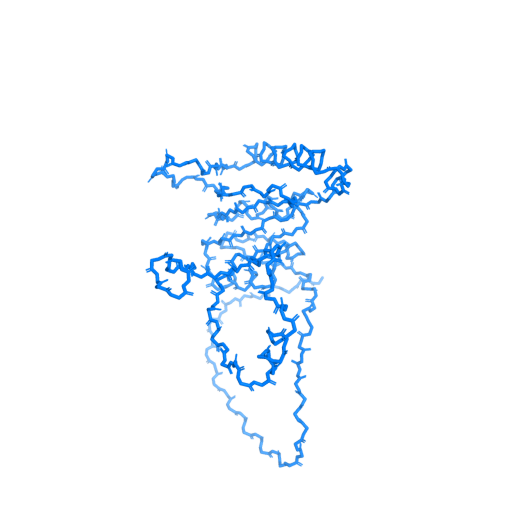312 C C . VAL A 1 167 ? 18.279 -12.689 -3.721 1.00 82.69 167 VAL A C 1
ATOM 1314 O O . VAL A 1 167 ? 17.938 -12.160 -4.775 1.00 82.69 167 VAL A O 1
ATOM 1317 N N . LEU A 1 168 ? 19.512 -13.151 -3.524 1.00 75.81 168 LEU A N 1
ATOM 1318 C CA . LEU A 1 168 ? 20.495 -13.240 -4.599 1.00 75.81 168 LEU A CA 1
ATOM 1319 C C . LEU A 1 168 ? 20.300 -14.570 -5.326 1.00 75.81 168 LEU A C 1
ATOM 1321 O O . LEU A 1 168 ? 20.490 -15.628 -4.727 1.00 75.81 168 LEU A O 1
ATOM 1325 N N . ASP A 1 169 ? 19.966 -14.512 -6.613 1.00 65.69 169 ASP A N 1
ATOM 1326 C CA . ASP A 1 169 ? 20.086 -15.665 -7.504 1.00 65.69 169 ASP A CA 1
ATOM 1327 C C . ASP A 1 169 ? 21.406 -15.591 -8.287 1.00 65.69 169 ASP A C 1
ATOM 1329 O O . ASP A 1 169 ? 21.889 -14.515 -8.648 1.00 65.69 169 ASP A O 1
ATOM 1333 N N . GLY A 1 170 ? 22.022 -16.744 -8.530 1.00 60.12 170 GLY A N 1
ATOM 1334 C CA . GLY A 1 170 ? 23.265 -16.860 -9.277 1.00 60.12 170 GLY A CA 1
ATOM 1335 C C . GLY A 1 170 ? 23.028 -17.546 -10.610 1.00 60.12 170 GLY A C 1
ATOM 1336 O O . GLY A 1 170 ? 23.096 -18.769 -10.676 1.00 60.12 170 GLY A O 1
ATOM 1337 N N . SER A 1 171 ? 22.835 -16.800 -11.701 1.00 60.69 171 SER A N 1
ATOM 1338 C CA . SER A 1 171 ? 22.889 -17.409 -13.037 1.00 60.69 171 SER A CA 1
ATOM 1339 C C . SER A 1 171 ? 23.239 -16.420 -14.158 1.00 60.69 171 SER A C 1
ATOM 1341 O O . SER A 1 171 ? 22.577 -15.411 -14.359 1.00 60.69 171 SER A O 1
ATO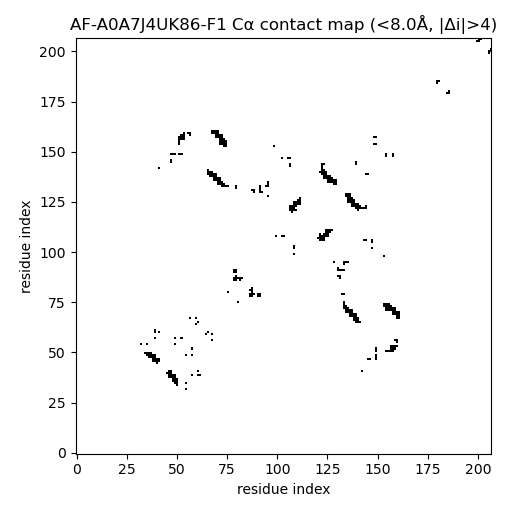M 1343 N N . ILE A 1 172 ? 24.291 -16.729 -14.931 1.00 56.81 172 ILE A N 1
ATOM 1344 C CA . ILE A 1 172 ? 24.571 -16.079 -16.234 1.00 56.81 172 ILE A CA 1
ATOM 1345 C C . ILE A 1 172 ? 24.940 -17.114 -17.313 1.00 56.81 172 ILE A C 1
ATOM 1347 O O . ILE A 1 172 ? 24.594 -16.945 -18.480 1.00 56.81 172 ILE A O 1
ATOM 1351 N N . ASN A 1 173 ? 25.584 -18.234 -16.964 1.00 55.94 173 ASN A N 1
ATOM 1352 C CA . ASN A 1 173 ? 26.139 -19.136 -17.983 1.00 55.94 173 ASN A CA 1
ATOM 1353 C C . ASN A 1 173 ? 25.143 -20.113 -18.638 1.00 55.94 173 ASN A C 1
ATOM 1355 O O . ASN A 1 173 ? 25.540 -20.822 -19.561 1.00 55.94 173 ASN A O 1
ATOM 1359 N N . GLU A 1 174 ? 23.872 -20.162 -18.228 1.00 63.22 174 GLU A N 1
ATOM 1360 C CA . GLU A 1 174 ? 22.958 -21.225 -18.687 1.00 63.22 174 GLU A CA 1
ATOM 1361 C C . GLU A 1 174 ? 22.072 -20.857 -19.896 1.00 63.22 174 GLU A C 1
ATOM 1363 O O . GLU A 1 174 ? 21.552 -21.753 -20.558 1.00 63.22 174 GLU A O 1
ATOM 1368 N N . LEU A 1 175 ? 21.935 -19.572 -20.261 1.00 76.56 175 LEU A N 1
ATOM 1369 C CA . LEU A 1 175 ? 20.895 -19.127 -21.215 1.00 76.56 175 LEU A CA 1
ATOM 1370 C C . LEU A 1 175 ? 21.369 -18.812 -22.652 1.00 76.56 175 LEU A C 1
ATOM 1372 O O . LEU A 1 175 ? 20.571 -18.363 -23.471 1.00 76.56 175 LEU A O 1
ATOM 1376 N N . ASN A 1 176 ? 22.643 -19.046 -23.001 1.00 77.06 176 ASN A N 1
ATOM 1377 C CA . ASN A 1 176 ? 23.205 -18.860 -24.360 1.00 77.06 176 ASN A CA 1
ATOM 1378 C C . ASN A 1 176 ? 22.865 -17.508 -25.053 1.00 77.06 176 ASN A C 1
ATOM 1380 O O . ASN A 1 176 ? 22.819 -17.413 -26.287 1.00 77.06 176 ASN A O 1
ATOM 1384 N N . ALA A 1 177 ? 22.680 -16.441 -24.268 1.00 82.00 177 ALA A N 1
ATOM 1385 C CA . ALA A 1 177 ? 22.410 -15.083 -24.751 1.00 82.00 177 ALA A CA 1
ATOM 1386 C C . ALA A 1 177 ? 23.402 -14.564 -25.822 1.00 82.00 177 ALA A C 1
ATOM 1388 O O . ALA A 1 177 ? 22.948 -13.908 -26.764 1.00 82.00 177 ALA A O 1
ATOM 1389 N N . PRO A 1 178 ? 24.717 -14.898 -25.793 1.00 84.62 178 PRO A N 1
ATOM 1390 C CA . PRO A 1 178 ? 25.660 -14.429 -26.813 1.00 84.62 178 PRO A CA 1
ATOM 1391 C C . PRO A 1 178 ? 25.277 -14.785 -28.256 1.00 84.62 178 PRO A C 1
ATOM 1393 O O . PRO A 1 178 ? 25.608 -14.040 -29.177 1.00 84.62 178 PRO A O 1
ATOM 1396 N N . SER A 1 179 ? 24.551 -15.887 -28.474 1.00 87.31 179 SER A N 1
ATOM 1397 C CA . SER A 1 179 ? 24.102 -16.281 -29.815 1.00 87.31 179 SER A CA 1
ATOM 1398 C C . SER A 1 179 ? 23.157 -15.251 -30.454 1.00 87.31 179 SER A C 1
ATOM 1400 O O . SER A 1 179 ? 23.274 -14.976 -31.648 1.00 87.31 179 SER A O 1
ATOM 1402 N N . LEU A 1 180 ? 22.296 -14.597 -29.667 1.00 88.31 180 LEU A N 1
ATOM 1403 C CA . LEU A 1 180 ? 21.373 -13.561 -30.146 1.00 88.31 180 LEU A CA 1
ATOM 1404 C C . LEU A 1 180 ? 22.104 -12.274 -30.538 1.00 88.31 180 LEU A C 1
ATOM 1406 O O . LEU A 1 180 ? 21.740 -11.625 -31.521 1.00 88.31 180 LEU A O 1
ATOM 1410 N N . HIS A 1 181 ? 23.187 -11.944 -29.833 1.00 86.44 181 HIS A N 1
ATOM 1411 C CA . HIS A 1 181 ? 23.996 -10.767 -30.146 1.00 86.44 181 HIS A CA 1
ATOM 1412 C C . HIS A 1 181 ? 24.654 -10.890 -31.527 1.00 86.44 181 HIS A C 1
ATOM 1414 O O . HIS A 1 181 ? 24.759 -9.896 -32.244 1.00 86.44 181 HIS A O 1
ATOM 1420 N N . THR A 1 182 ? 25.023 -12.109 -31.955 1.00 88.31 182 THR A N 1
ATOM 1421 C CA . THR A 1 182 ? 25.549 -12.344 -33.317 1.00 88.31 182 THR A CA 1
ATOM 1422 C C . THR A 1 182 ? 24.525 -12.051 -34.417 1.00 88.31 182 THR A C 1
ATOM 1424 O O . THR A 1 182 ? 24.907 -11.741 -35.543 1.00 88.31 182 THR A O 1
ATOM 1427 N N . LEU A 1 183 ? 23.232 -12.087 -34.082 1.00 90.88 183 LEU A N 1
ATOM 1428 C CA . LEU A 1 183 ? 22.124 -11.726 -34.967 1.00 90.88 183 LEU A CA 1
ATOM 1429 C C . LEU A 1 183 ? 21.757 -10.232 -34.874 1.00 90.88 183 LEU A C 1
ATOM 1431 O O . LEU A 1 183 ? 20.798 -9.799 -35.508 1.00 90.88 183 LEU A O 1
ATOM 1435 N N . GLY A 1 184 ? 22.498 -9.439 -34.091 1.00 89.88 184 GLY A N 1
ATOM 1436 C CA . GLY A 1 184 ? 22.240 -8.012 -33.879 1.00 89.88 184 GLY A CA 1
ATOM 1437 C C . GLY A 1 184 ? 21.079 -7.713 -32.924 1.00 89.88 184 GLY A C 1
ATOM 1438 O O . GLY A 1 184 ? 20.639 -6.568 -32.842 1.00 89.88 184 GLY A O 1
ATOM 1439 N N . ILE A 1 185 ? 20.576 -8.717 -32.201 1.00 89.94 185 ILE A N 1
ATOM 1440 C CA . ILE A 1 185 ? 19.499 -8.562 -31.220 1.00 89.94 185 ILE A CA 1
ATOM 1441 C C . ILE A 1 185 ? 20.133 -8.191 -29.878 1.00 89.94 185 ILE A C 1
ATOM 1443 O O . ILE A 1 185 ? 20.841 -9.001 -29.289 1.00 89.94 185 ILE A O 1
ATOM 1447 N N . THR A 1 186 ? 19.894 -6.965 -29.407 1.00 88.62 186 THR A N 1
ATOM 1448 C CA . THR A 1 186 ? 20.563 -6.400 -28.215 1.00 88.62 186 THR A CA 1
ATOM 1449 C C . THR A 1 186 ? 19.608 -5.856 -27.152 1.00 88.62 186 THR A C 1
ATOM 1451 O O . THR A 1 186 ? 20.055 -5.299 -26.158 1.00 88.62 186 THR A O 1
ATOM 1454 N N . GLY A 1 187 ? 18.293 -5.933 -27.379 1.00 90.50 187 GLY A N 1
ATOM 1455 C CA . GLY A 1 187 ? 17.292 -5.297 -26.514 1.00 90.50 187 GLY A CA 1
ATOM 1456 C C . GLY A 1 187 ? 17.085 -3.797 -26.767 1.00 90.50 187 GLY A C 1
ATOM 1457 O O . GLY A 1 187 ? 16.210 -3.197 -26.151 1.00 90.50 187 GLY A O 1
ATOM 1458 N N . LYS A 1 188 ? 17.805 -3.181 -27.718 1.00 92.25 188 LYS A N 1
ATOM 1459 C CA . LYS A 1 188 ? 17.611 -1.769 -28.099 1.00 92.25 188 LYS A CA 1
ATOM 1460 C C . LYS A 1 188 ? 16.131 -1.454 -28.385 1.00 92.25 188 LYS A C 1
ATOM 1462 O O . LYS A 1 188 ? 15.468 -2.223 -29.074 1.00 92.25 188 LYS A O 1
ATOM 1467 N N . HIS A 1 189 ? 15.659 -0.299 -27.905 1.00 94.56 189 HIS A N 1
ATOM 1468 C CA . HIS A 1 189 ? 14.257 0.163 -27.958 1.00 94.56 189 HIS A CA 1
ATOM 1469 C C . HIS A 1 189 ? 13.273 -0.584 -27.048 1.00 94.56 189 HIS A C 1
ATOM 1471 O O . HIS A 1 189 ? 12.072 -0.354 -27.150 1.00 94.56 189 HIS A O 1
ATOM 1477 N N . ASN A 1 190 ? 13.769 -1.426 -26.143 1.00 93.62 190 ASN A N 1
ATOM 1478 C CA . ASN A 1 190 ? 12.975 -2.008 -25.069 1.00 93.62 190 ASN A CA 1
ATOM 1479 C C . ASN A 1 190 ? 13.442 -1.426 -23.735 1.00 93.62 190 ASN A C 1
ATOM 1481 O O . ASN A 1 190 ? 14.633 -1.168 -23.554 1.00 93.62 190 ASN A O 1
ATOM 1485 N N . SER A 1 191 ? 12.500 -1.245 -22.816 1.00 94.75 191 SER A N 1
ATOM 1486 C CA . SER A 1 191 ? 12.771 -0.829 -21.441 1.00 94.75 191 SER A CA 1
ATOM 1487 C C . SER A 1 191 ? 12.569 -2.017 -20.511 1.00 94.75 191 SER A C 1
ATOM 1489 O O . SER A 1 191 ? 11.618 -2.779 -20.679 1.00 94.75 191 SER A O 1
ATOM 1491 N N . VAL A 1 192 ? 13.452 -2.161 -19.527 1.00 93.12 192 VAL A N 1
ATOM 1492 C CA . VAL A 1 192 ? 13.338 -3.161 -18.461 1.00 93.12 192 VAL A CA 1
ATOM 1493 C C . VAL A 1 192 ? 13.251 -2.407 -17.141 1.00 93.12 192 VAL A C 1
ATOM 1495 O O . VAL A 1 192 ? 14.132 -1.607 -16.836 1.00 93.12 192 VAL A O 1
ATOM 1498 N N . CYS A 1 193 ? 12.177 -2.630 -16.384 1.00 93.19 193 CYS A N 1
ATOM 1499 C CA . CYS A 1 193 ? 12.028 -2.090 -15.036 1.00 93.19 193 CYS A CA 1
ATOM 1500 C C . CYS A 1 193 ? 12.633 -3.083 -14.040 1.00 93.19 193 CYS A C 1
ATOM 1502 O O . CYS A 1 193 ? 12.227 -4.245 -14.010 1.00 93.19 193 CYS A O 1
ATOM 1504 N N . ILE A 1 194 ? 13.614 -2.627 -13.262 1.00 91.06 194 ILE A N 1
ATOM 1505 C CA . ILE A 1 194 ? 14.250 -3.407 -12.199 1.00 91.06 194 ILE A CA 1
ATOM 1506 C C . ILE A 1 194 ? 13.812 -2.789 -10.872 1.00 91.06 194 ILE A C 1
ATOM 1508 O O . ILE A 1 194 ? 14.173 -1.651 -10.574 1.00 91.06 194 ILE A O 1
ATOM 1512 N N . ILE A 1 195 ? 13.010 -3.529 -10.108 1.00 90.81 195 ILE A N 1
ATOM 1513 C CA . ILE A 1 195 ? 12.600 -3.161 -8.750 1.00 90.81 195 ILE A CA 1
ATOM 1514 C C . ILE A 1 195 ? 13.588 -3.838 -7.801 1.00 90.81 195 ILE A C 1
ATOM 1516 O O . ILE A 1 195 ? 13.508 -5.039 -7.568 1.00 90.81 195 ILE A O 1
ATOM 1520 N N . ASP A 1 196 ? 14.558 -3.069 -7.325 1.00 90.12 196 ASP A N 1
ATOM 1521 C CA . ASP A 1 196 ? 15.656 -3.520 -6.469 1.00 90.12 196 ASP A CA 1
ATOM 1522 C C . ASP A 1 196 ? 16.095 -2.323 -5.603 1.00 90.12 196 ASP A C 1
ATOM 1524 O O . ASP A 1 196 ? 15.465 -1.265 -5.603 1.00 90.12 196 ASP A O 1
ATOM 1528 N N . THR A 1 197 ? 17.206 -2.446 -4.895 1.00 90.69 197 THR A N 1
ATOM 1529 C CA . THR A 1 197 ? 17.821 -1.407 -4.058 1.00 90.69 197 THR A CA 1
ATOM 1530 C C . THR A 1 197 ? 18.357 -0.188 -4.825 1.00 90.69 197 THR A C 1
ATOM 1532 O O . THR A 1 197 ? 18.864 0.752 -4.212 1.00 90.69 197 THR A O 1
ATOM 1535 N N . GLY A 1 198 ? 18.244 -0.182 -6.155 1.00 90.88 198 GLY A N 1
ATOM 1536 C CA . GLY A 1 198 ? 18.790 0.833 -7.052 1.00 90.88 198 GLY A CA 1
ATOM 1537 C C . GLY A 1 198 ? 19.973 0.325 -7.879 1.00 90.88 198 GLY A C 1
ATOM 1538 O O . GLY A 1 198 ? 20.316 -0.854 -7.866 1.00 90.88 198 GLY A O 1
ATOM 1539 N N . VAL A 1 199 ? 20.590 1.229 -8.641 1.00 91.62 199 VAL A N 1
ATOM 1540 C CA . VAL A 1 199 ? 21.747 0.940 -9.499 1.00 91.62 199 VAL A CA 1
ATOM 1541 C C . VAL A 1 199 ? 22.782 2.054 -9.367 1.00 91.62 199 VAL A C 1
ATOM 1543 O O . VAL A 1 199 ? 22.436 3.231 -9.251 1.00 91.62 199 VAL A O 1
ATOM 1546 N N . ASP A 1 200 ? 24.063 1.688 -9.390 1.00 93.31 200 ASP A N 1
ATOM 1547 C CA . ASP A 1 200 ? 25.149 2.658 -9.513 1.00 93.31 200 ASP A CA 1
ATOM 1548 C C . ASP A 1 200 ? 25.253 3.138 -10.967 1.00 93.31 200 ASP A C 1
ATOM 1550 O O . ASP A 1 200 ? 25.874 2.499 -11.818 1.00 93.31 200 ASP A O 1
ATOM 1554 N N . TYR A 1 201 ? 24.645 4.291 -11.241 1.00 92.50 201 TYR A N 1
ATOM 1555 C CA . TYR A 1 201 ? 24.659 4.930 -12.558 1.00 92.50 201 TYR A CA 1
ATOM 1556 C C . TYR A 1 201 ? 26.032 5.483 -12.975 1.00 92.50 201 TYR A C 1
ATOM 1558 O O . TYR A 1 201 ? 26.150 6.008 -14.077 1.00 92.50 201 TYR A O 1
ATOM 1566 N N . THR A 1 202 ? 27.053 5.418 -12.111 1.00 94.88 202 THR A N 1
ATOM 1567 C CA . THR A 1 202 ? 28.429 5.828 -12.441 1.00 94.88 202 THR A CA 1
ATOM 1568 C C . THR A 1 202 ? 29.333 4.653 -12.819 1.00 94.88 202 THR A C 1
ATOM 1570 O O . THR A 1 202 ? 30.505 4.856 -13.151 1.00 94.88 202 THR A O 1
ATOM 1573 N N . HIS A 1 203 ? 28.813 3.422 -12.768 1.00 94.75 203 HIS A N 1
ATOM 1574 C CA . HIS A 1 203 ? 29.572 2.227 -13.104 1.00 94.75 203 HIS A CA 1
ATOM 1575 C C . HIS A 1 203 ? 29.832 2.154 -14.623 1.00 94.75 203 HIS A C 1
ATOM 1577 O O . HIS A 1 203 ? 28.875 2.149 -15.398 1.00 94.75 203 HIS A O 1
ATOM 1583 N N . PRO A 1 204 ? 31.091 1.983 -15.078 1.00 95.44 204 PRO A N 1
ATOM 1584 C CA . PRO A 1 204 ? 31.467 2.101 -16.495 1.00 95.44 204 PRO A CA 1
ATOM 1585 C C . PRO A 1 204 ? 30.788 1.094 -17.442 1.00 95.44 204 PRO A C 1
ATOM 1587 O O . PRO A 1 204 ? 30.751 1.324 -18.648 1.00 95.44 204 PRO A O 1
ATOM 1590 N N . ASP A 1 205 ? 30.259 -0.010 -16.910 1.00 92.25 205 ASP A N 1
ATOM 1591 C CA . ASP A 1 205 ? 29.521 -1.022 -17.684 1.00 92.25 205 ASP A CA 1
ATOM 1592 C C . ASP A 1 205 ? 27.992 -0.801 -17.708 1.00 92.25 205 ASP A C 1
ATOM 1594 O O . ASP A 1 205 ? 27.285 -1.535 -18.399 1.00 92.25 205 ASP A O 1
ATOM 1598 N N . LEU A 1 206 ? 27.469 0.172 -16.950 1.00 87.19 206 LEU A N 1
ATOM 1599 C CA . LEU A 1 206 ? 26.029 0.441 -16.800 1.00 87.19 206 LEU A CA 1
ATOM 1600 C C . LEU A 1 206 ? 25.622 1.867 -17.219 1.00 87.19 206 LEU A C 1
ATOM 1602 O O . LEU A 1 206 ? 24.442 2.082 -17.506 1.00 87.19 206 LEU A O 1
ATOM 1606 N N . GLY A 1 207 ? 26.568 2.814 -17.294 1.00 72.75 207 GLY A N 1
ATOM 1607 C CA . GLY A 1 207 ? 26.320 4.209 -17.683 1.00 72.75 207 GLY A CA 1
ATOM 1608 C C . GLY A 1 207 ? 27.588 5.021 -17.890 1.00 72.75 207 GLY A C 1
ATOM 1609 O O . GLY A 1 207 ? 28.420 5.059 -16.960 1.00 72.75 207 GLY A O 1
#

Mean predicted aligned error: 13.08 Å

pLDDT: mean 77.78, std 21.46, range [28.34, 97.69]

Solvent-accessible surface area (backbone atoms only — not comparable to full-atom values): 13427 Å² total; per-residue (Å²): 140,85,82,86,81,80,90,71,95,73,93,77,92,78,90,80,91,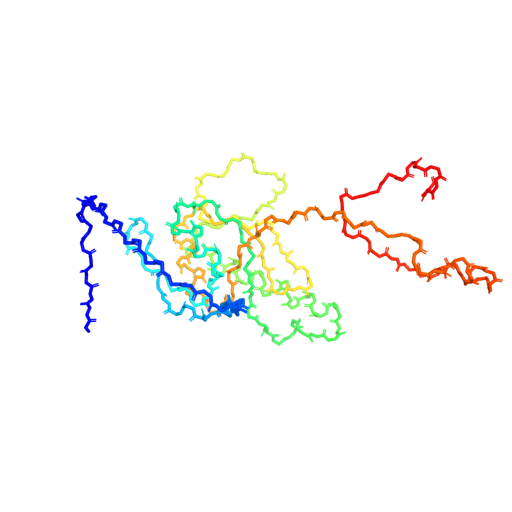78,91,78,82,86,78,95,70,88,76,76,77,75,75,70,84,69,85,59,79,48,68,46,70,48,98,88,69,50,73,36,66,30,75,40,44,30,73,65,40,57,47,41,52,73,74,68,54,60,81,42,46,28,36,40,31,40,57,88,55,99,33,55,79,42,95,48,63,67,57,13,34,56,41,24,51,56,51,53,52,52,53,50,58,57,44,51,76,79,43,48,62,40,73,64,57,106,81,73,95,80,80,89,77,52,22,30,37,38,66,42,79,42,69,93,45,57,34,38,31,29,36,35,60,38,71,66,40,54,45,50,54,62,68,38,83,57,47,55,34,40,32,54,61,71,88,83,78,92,77,88,81,90,84,78,88,84,73,66,63,71,65,45,48,78,72,71,54,77,62,82,98,63,86,82,90,82,94,69,100,73,79,70,66,78,38,84,91,75,77